Protein AF-A0A0C9RQT3-F1 (afdb_monomer_lite)

Secondary structure (DSSP, 8-state):
-EEEE-B-TTT--B---SEEEEEEEES--SSS-----EEEEEEEEPTTSEEEE---HHHHTTTTTT--EEEEEEEEEE-TT-SS-EEEEEEEEEE-PPP--HHHHHHHHHHGGGS-------PPPP----PPPPPPPPPHHHHHHHHHHHHHHHHHHHHHHHHHT---TT----HHHHHHHHHHHHHHHHHHHHHHHHHHH-TT-HHHHHHHHHHHHHHHHHHHHTT-

Radius of gyration: 47.46 Å; chains: 1; bounding box: 85×48×123 Å

Foldseek 3Di:
DDKDFDADPVPRHTDAAPWKKKKKWFDDDPDPPPPGDIDIDTFDADPVRMTDDDDDLAVCCVVVVQDWGKIFIWIWGDHPPDPDTDIGGDDIDTRHYDDDDPVNVVVVVVVVPDDDPPPPVDDDPDDDDDDDDDDDDDDPVVVVVVVVVVCVVVVVVVVVCVVVVVDPVPQPPDPLSVCLVCLVVVLVVCLVVVQVVCVVPPVDDRPPPSVVSCVVSVVVNVVSVVVD

Organism: NCBI:txid64838

Structure (mmCIF, N/CA/C/O backbone):
data_AF-A0A0C9RQT3-F1
#
_entry.id   AF-A0A0C9RQT3-F1
#
loop_
_atom_site.group_PDB
_atom_site.id
_atom_site.type_symbol
_atom_site.label_atom_id
_atom_site.label_alt_id
_atom_site.label_comp_id
_atom_site.label_asym_id
_atom_site.label_entity_id
_atom_site.label_seq_id
_atom_site.pdbx_PDB_ins_code
_atom_site.Cartn_x
_atom_site.Cartn_y
_atom_site.Cartn_z
_atom_site.occupancy
_atom_site.B_iso_or_equiv
_atom_site.auth_seq_id
_atom_site.auth_comp_id
_atom_site.auth_asym_id
_atom_site.auth_atom_id
_atom_site.pdbx_PDB_model_num
ATOM 1 N N . VAL A 1 1 ? -34.695 -5.750 28.179 1.00 80.38 1 VAL A N 1
ATOM 2 C CA . VAL A 1 1 ? -35.087 -5.050 29.425 1.00 80.38 1 VAL A CA 1
ATOM 3 C C . VAL A 1 1 ? -34.818 -5.970 30.601 1.00 80.38 1 VAL A C 1
ATOM 5 O O . VAL A 1 1 ? -35.332 -7.080 30.595 1.00 80.38 1 VAL A O 1
ATOM 8 N N . MET A 1 2 ? -34.017 -5.534 31.569 1.00 87.88 2 MET A N 1
ATOM 9 C CA . MET A 1 2 ? -33.757 -6.249 32.822 1.00 87.88 2 MET A CA 1
ATOM 10 C C . MET A 1 2 ? -34.494 -5.536 33.959 1.00 87.88 2 MET A C 1
ATOM 12 O O . MET A 1 2 ? -34.548 -4.306 33.992 1.00 87.88 2 MET A O 1
ATOM 16 N N . ARG A 1 3 ? -35.091 -6.303 34.872 1.00 90.50 3 ARG A N 1
ATOM 17 C CA . ARG A 1 3 ? -35.775 -5.783 36.060 1.00 90.50 3 ARG A CA 1
ATOM 18 C C . ARG A 1 3 ? -35.357 -6.601 37.268 1.00 90.50 3 ARG A C 1
ATOM 20 O O . ARG A 1 3 ? -35.304 -7.824 37.169 1.00 90.50 3 ARG A O 1
ATOM 27 N N . PHE A 1 4 ? -35.080 -5.940 38.381 1.00 91.12 4 PHE A N 1
ATOM 28 C CA . PHE A 1 4 ? -34.703 -6.615 39.618 1.00 91.12 4 PHE A CA 1
ATOM 29 C C . PHE A 1 4 ? -35.198 -5.844 40.844 1.00 91.12 4 PHE A C 1
ATOM 31 O O . PHE A 1 4 ? -35.447 -4.641 40.789 1.00 91.12 4 PHE A O 1
ATOM 38 N N . LEU A 1 5 ? -35.370 -6.566 41.949 1.00 91.31 5 LEU A N 1
ATOM 39 C CA . LEU A 1 5 ? -35.791 -6.035 43.241 1.00 91.31 5 LEU A CA 1
ATOM 40 C C . LEU A 1 5 ? -34.746 -6.439 44.276 1.00 91.31 5 LEU A C 1
ATOM 42 O O . LEU A 1 5 ? -34.364 -7.606 44.337 1.00 91.31 5 LEU A O 1
ATOM 46 N N . LEU A 1 6 ? -34.309 -5.484 45.089 1.00 88.75 6 LEU A N 1
ATOM 47 C CA . LEU A 1 6 ? -33.386 -5.737 46.189 1.00 88.75 6 LEU A CA 1
ATOM 48 C C . LEU A 1 6 ? -34.180 -5.869 47.484 1.00 88.75 6 LEU A C 1
ATOM 50 O O . LEU A 1 6 ? -35.052 -5.045 47.769 1.00 88.75 6 LEU A O 1
ATOM 54 N N . ARG A 1 7 ? -33.888 -6.914 48.257 1.00 88.62 7 ARG A N 1
ATOM 55 C CA . ARG A 1 7 ? -34.552 -7.197 49.531 1.00 88.62 7 ARG A CA 1
ATOM 56 C C . ARG A 1 7 ? -33.534 -7.389 50.639 1.00 88.62 7 ARG A C 1
ATOM 58 O O . ARG A 1 7 ? -32.458 -7.934 50.406 1.00 88.62 7 ARG A O 1
ATOM 65 N N . ASP A 1 8 ? -33.906 -6.945 51.831 1.00 86.62 8 ASP A N 1
ATOM 66 C CA . ASP A 1 8 ? -33.171 -7.232 53.056 1.00 86.62 8 ASP A CA 1
ATOM 67 C C . ASP A 1 8 ? -33.226 -8.729 53.373 1.00 86.62 8 ASP A C 1
ATOM 69 O O . ASP A 1 8 ? -34.312 -9.308 53.424 1.00 86.62 8 ASP A O 1
ATOM 73 N N . ALA A 1 9 ? -32.080 -9.339 53.662 1.00 85.12 9 ALA A N 1
ATOM 74 C CA . ALA A 1 9 ? -32.025 -10.725 54.109 1.00 85.12 9 ALA A CA 1
ATOM 75 C C . ALA A 1 9 ? -32.662 -10.923 55.498 1.00 85.12 9 ALA A C 1
ATOM 77 O O . ALA A 1 9 ? -33.166 -12.006 55.781 1.00 85.12 9 ALA A O 1
ATOM 78 N N . ALA A 1 10 ? -32.657 -9.900 56.363 1.00 85.12 10 ALA A N 1
ATOM 79 C CA . ALA A 1 10 ? -33.186 -10.008 57.724 1.00 85.12 10 ALA A CA 1
ATOM 80 C C . ALA A 1 10 ? -34.712 -9.837 57.798 1.00 85.12 10 ALA A C 1
ATOM 82 O O . ALA A 1 10 ? -35.372 -10.496 58.598 1.00 85.12 10 ALA A O 1
ATOM 83 N N . ASN A 1 11 ? -35.272 -8.940 56.980 1.00 86.31 11 ASN A N 1
ATOM 84 C CA . ASN A 1 11 ? -36.665 -8.499 57.102 1.00 86.31 11 ASN A CA 1
ATOM 85 C C . ASN A 1 11 ? -37.527 -8.760 55.853 1.00 86.31 11 ASN A C 1
ATOM 87 O O . ASN A 1 11 ? -38.711 -8.428 55.876 1.00 86.31 11 ASN A O 1
ATOM 91 N N . ASP A 1 12 ? -36.945 -9.261 54.755 1.00 85.88 12 ASP A N 1
ATOM 92 C CA . ASP A 1 12 ? -37.572 -9.423 53.424 1.00 85.88 12 ASP A CA 1
ATOM 93 C C . ASP A 1 12 ? -38.214 -8.133 52.863 1.00 85.88 12 ASP A C 1
ATOM 95 O O . ASP A 1 12 ? -39.002 -8.138 51.915 1.00 85.88 12 ASP A O 1
ATOM 99 N N . LYS A 1 13 ? -37.863 -6.978 53.442 1.00 87.12 13 LYS A N 1
ATOM 100 C CA . LYS A 1 13 ? -38.361 -5.670 53.015 1.00 87.12 13 LYS A CA 1
ATOM 101 C C . LYS A 1 13 ? -37.565 -5.174 51.808 1.00 87.12 13 LYS A C 1
ATOM 103 O O . LYS A 1 13 ? -36.350 -5.381 51.763 1.00 87.12 13 LYS A O 1
ATOM 108 N N . PRO A 1 14 ? -38.212 -4.494 50.845 1.00 86.12 14 PRO A N 1
ATOM 109 C CA . PRO A 1 14 ? -37.507 -3.895 49.724 1.00 86.12 14 PRO A CA 1
ATOM 110 C C . PRO A 1 14 ? -36.568 -2.794 50.225 1.00 86.12 14 PRO A C 1
ATOM 112 O O . PRO A 1 14 ? -36.990 -1.902 50.963 1.00 86.12 14 PRO A O 1
ATOM 115 N N . ILE A 1 15 ? -35.306 -2.859 49.810 1.00 86.50 15 ILE A N 1
ATOM 116 C CA . ILE A 1 15 ? -34.288 -1.858 50.135 1.00 86.50 15 ILE A CA 1
ATOM 117 C C . ILE A 1 15 ? -33.988 -1.043 48.883 1.00 86.50 15 ILE A C 1
ATOM 119 O O . ILE A 1 15 ? -33.793 -1.587 47.795 1.00 86.50 15 ILE A O 1
ATOM 123 N N . ARG A 1 16 ? -33.914 0.277 49.057 1.00 87.38 16 ARG A N 1
ATOM 124 C CA . ARG A 1 16 ? -33.409 1.193 48.041 1.00 87.38 16 ARG A CA 1
ATOM 125 C C . ARG A 1 16 ? -31.938 1.463 48.308 1.00 87.38 16 ARG A C 1
ATOM 127 O O . ARG A 1 16 ? -31.586 1.922 49.388 1.00 87.38 16 ARG A O 1
ATOM 134 N N . VAL A 1 17 ? -31.119 1.203 47.301 1.00 88.19 17 VAL A N 1
ATOM 135 C CA . VAL A 1 17 ? -29.690 1.513 47.305 1.00 88.19 17 VAL A CA 1
ATOM 136 C C . VAL A 1 17 ? -29.439 2.857 46.632 1.00 88.19 17 VAL A C 1
ATOM 138 O O . VAL A 1 17 ? -30.189 3.249 45.729 1.00 88.19 17 VAL A O 1
ATOM 141 N N . HIS A 1 18 ? -28.382 3.549 47.053 1.00 85.50 18 HIS A N 1
ATOM 142 C CA . HIS A 1 18 ? -27.949 4.824 46.491 1.00 85.50 18 HIS A CA 1
ATOM 143 C C . HIS A 1 18 ? -27.690 4.703 44.987 1.00 85.50 18 HIS A C 1
ATOM 145 O O . HIS A 1 18 ? -28.216 5.499 44.211 1.00 85.50 18 HIS A O 1
ATOM 151 N N . GLN A 1 19 ? -26.931 3.682 44.573 1.00 85.44 19 GLN A N 1
ATOM 152 C CA . GLN A 1 19 ? -26.610 3.399 43.175 1.00 85.44 19 GLN A CA 1
ATOM 153 C C . GLN A 1 19 ? -26.534 1.888 42.921 1.00 85.44 19 GLN A C 1
ATOM 155 O O . GLN A 1 19 ? -25.954 1.133 43.699 1.00 85.44 19 GLN A O 1
ATOM 160 N N . ALA A 1 20 ? -27.117 1.454 41.805 1.00 91.00 20 ALA A N 1
ATOM 161 C CA . ALA A 1 20 ? -26.956 0.115 41.256 1.00 91.00 20 ALA A CA 1
ATOM 162 C C . ALA A 1 20 ? -26.453 0.250 39.820 1.00 91.00 20 ALA A C 1
ATOM 164 O O . ALA A 1 20 ? -26.995 1.038 39.040 1.00 91.00 20 ALA A O 1
ATOM 165 N N . PHE A 1 21 ? -25.425 -0.513 39.472 1.00 92.62 21 PHE A N 1
ATOM 166 C CA . PHE A 1 21 ? -24.787 -0.440 38.167 1.00 92.62 21 PHE A CA 1
ATOM 167 C C . PHE A 1 21 ? -24.950 -1.751 37.411 1.00 92.62 21 PHE A C 1
ATOM 169 O O . PHE A 1 21 ? -24.801 -2.837 37.968 1.00 92.62 21 PHE A O 1
ATOM 176 N N . VAL A 1 22 ? -25.221 -1.639 36.116 1.00 93.12 22 VAL A N 1
ATOM 177 C CA . VAL A 1 22 ? -25.171 -2.752 35.173 1.00 93.12 22 VAL A CA 1
ATOM 178 C C . VAL A 1 22 ? -23.946 -2.546 34.300 1.00 93.12 22 VAL A C 1
ATOM 180 O O . VAL A 1 22 ? -23.878 -1.600 33.514 1.00 93.12 22 VAL A O 1
ATOM 183 N N . ARG A 1 23 ? -22.963 -3.424 34.461 1.00 91.38 23 ARG A N 1
ATOM 184 C CA . ARG A 1 23 ? -21.731 -3.422 33.685 1.00 91.38 23 ARG A CA 1
ATOM 185 C C . ARG A 1 23 ? -21.854 -4.399 32.526 1.00 91.38 23 ARG A C 1
ATOM 187 O O . ARG A 1 23 ? -22.184 -5.560 32.731 1.00 91.38 23 ARG A O 1
ATOM 194 N N . LEU A 1 24 ? -21.563 -3.925 31.319 1.00 90.06 24 LEU A N 1
ATOM 195 C CA . LEU A 1 24 ? -21.411 -4.750 30.128 1.00 90.06 24 LEU A CA 1
ATOM 196 C C . LEU A 1 24 ? -19.939 -4.759 29.729 1.00 90.06 24 LEU A C 1
ATOM 198 O O . LEU A 1 24 ? -19.408 -3.723 29.331 1.00 90.06 24 LEU A O 1
ATOM 202 N N . SER A 1 25 ? -19.282 -5.910 29.831 1.00 88.75 25 SER A N 1
ATOM 203 C CA . SER A 1 25 ? -17.873 -6.089 29.465 1.00 88.75 25 SER A CA 1
ATOM 204 C C . SER A 1 25 ? -17.739 -7.085 28.319 1.00 88.75 25 SER A C 1
ATOM 206 O O . SER A 1 25 ? -18.401 -8.119 28.307 1.00 88.75 25 SER A O 1
ATOM 208 N N . ALA A 1 26 ? -16.920 -6.769 27.315 1.00 85.31 26 ALA A N 1
ATOM 209 C CA . ALA A 1 26 ? -16.692 -7.687 26.199 1.00 85.31 26 ALA A CA 1
ATOM 210 C C . ALA A 1 26 ? -16.044 -8.994 26.695 1.00 85.31 26 ALA A C 1
ATOM 212 O O . ALA A 1 26 ? -15.054 -8.959 27.432 1.00 85.31 26 ALA A O 1
ATOM 213 N N . VAL A 1 27 ? -16.596 -10.137 26.284 1.00 78.38 27 VAL A N 1
ATOM 214 C CA . VAL A 1 27 ? -16.017 -11.464 26.527 1.00 78.38 27 VAL A CA 1
ATOM 215 C C . VAL A 1 27 ? -14.818 -11.605 25.594 1.00 78.38 27 VAL A C 1
ATOM 217 O O . VAL A 1 27 ? -15.004 -11.718 24.391 1.00 78.38 27 VAL A O 1
ATOM 220 N N . GLU A 1 28 ? -13.610 -11.492 26.152 1.00 63.53 28 GLU A N 1
ATOM 221 C CA . GLU A 1 28 ? -12.296 -11.662 25.505 1.00 63.53 28 GLU A CA 1
ATOM 222 C C . GLU A 1 28 ? -12.245 -11.448 23.976 1.00 63.53 28 GLU A C 1
ATOM 224 O O . GLU A 1 28 ? -12.484 -12.358 23.181 1.00 63.53 28 GLU A O 1
ATOM 229 N N . SER A 1 29 ? -11.798 -10.263 23.540 1.00 53.16 29 SER A N 1
ATOM 230 C CA . SER A 1 29 ? -11.289 -10.108 22.172 1.00 53.16 29 SER A CA 1
ATOM 231 C C . SER A 1 29 ? -10.049 -10.986 22.007 1.00 53.16 29 SER A C 1
ATOM 233 O O . SER A 1 29 ? -9.001 -10.702 22.582 1.00 53.16 29 SER A O 1
ATOM 235 N N . SER A 1 30 ? -10.163 -12.055 21.222 1.00 42.16 30 SER A N 1
ATOM 236 C CA . SER A 1 30 ? -9.029 -12.875 20.796 1.00 42.16 30 SER A CA 1
ATOM 237 C C . SER A 1 30 ? -8.011 -12.004 20.038 1.00 42.16 30 SER A C 1
ATOM 239 O O . SER A 1 30 ? -8.233 -11.636 18.886 1.00 42.16 30 SER A O 1
ATOM 241 N N . GLY A 1 31 ? -6.924 -11.611 20.711 1.00 42.25 31 GLY A N 1
ATOM 242 C CA . GLY A 1 31 ? -5.835 -10.802 20.153 1.00 42.25 31 GLY A CA 1
ATOM 243 C C . GLY A 1 31 ? -5.050 -10.032 21.224 1.00 42.25 31 GLY A C 1
ATOM 244 O O . GLY A 1 31 ? -5.567 -9.754 22.301 1.00 42.2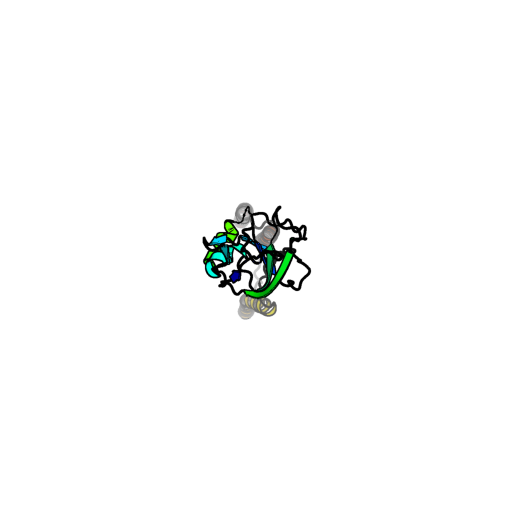5 31 GLY A O 1
ATOM 245 N N . ASN A 1 32 ? -3.792 -9.676 20.933 1.00 44.22 32 ASN A N 1
ATOM 246 C CA . ASN A 1 32 ? -2.874 -8.962 21.845 1.00 44.22 32 ASN A CA 1
ATOM 247 C C . ASN A 1 32 ? -3.363 -7.572 22.317 1.00 44.22 32 ASN A C 1
ATOM 249 O O . ASN A 1 32 ? -2.756 -6.993 23.216 1.00 44.22 32 ASN A O 1
ATOM 253 N N . ASP A 1 33 ? -4.472 -7.063 21.780 1.00 46.81 33 ASP A N 1
ATOM 254 C CA . ASP A 1 33 ? -5.085 -5.796 22.174 1.00 46.81 33 ASP A CA 1
ATOM 255 C C . ASP A 1 33 ? -6.204 -6.035 23.198 1.00 46.81 33 ASP A C 1
ATOM 257 O O . ASP A 1 33 ? -7.398 -5.979 22.892 1.00 46.81 33 ASP A O 1
ATOM 261 N N . LYS A 1 34 ? -5.816 -6.283 24.456 1.00 48.56 34 LYS A N 1
ATOM 262 C CA . LYS A 1 34 ? -6.729 -6.363 25.612 1.00 48.56 34 LYS A CA 1
ATOM 263 C C . LYS A 1 34 ? -7.296 -4.989 26.003 1.00 48.56 34 LYS A C 1
ATOM 265 O O . LYS A 1 34 ? -7.226 -4.586 27.162 1.00 48.56 34 LYS A O 1
ATOM 270 N N . HIS A 1 35 ? -7.898 -4.260 25.069 1.00 54.19 35 HIS A N 1
ATOM 271 C CA . HIS A 1 35 ? -8.824 -3.195 25.441 1.00 54.19 35 HIS A CA 1
ATOM 272 C C . HIS A 1 35 ? -10.154 -3.844 25.827 1.00 54.19 35 HIS A C 1
ATOM 274 O O . HIS A 1 35 ? -11.071 -3.950 25.015 1.00 54.19 35 HIS A O 1
ATOM 280 N N . LEU A 1 36 ? -10.244 -4.303 27.080 1.00 58.25 36 LEU A N 1
ATOM 281 C CA . LEU A 1 36 ? -11.511 -4.658 27.717 1.00 58.25 36 LEU A CA 1
ATOM 282 C C . LEU A 1 36 ? -12.386 -3.402 27.730 1.00 58.25 36 LEU A C 1
ATOM 284 O O . LEU A 1 36 ? -12.278 -2.549 28.607 1.00 58.25 36 LEU A O 1
ATOM 288 N N . ARG A 1 37 ? -13.208 -3.246 26.691 1.00 70.94 37 ARG A N 1
ATOM 289 C CA . ARG A 1 37 ? -14.222 -2.200 26.636 1.00 70.94 37 ARG A CA 1
ATOM 290 C C . ARG A 1 37 ? -15.355 -2.621 27.552 1.00 70.94 37 ARG A C 1
ATOM 292 O O . ARG A 1 37 ? -16.118 -3.533 27.234 1.00 70.94 37 ARG A O 1
ATOM 299 N N . GLU A 1 38 ? -15.423 -1.957 28.695 1.00 82.31 38 GLU A N 1
ATOM 300 C CA . GLU A 1 38 ? -16.561 -2.012 29.596 1.00 82.31 38 GLU A CA 1
ATOM 301 C C . GLU A 1 38 ? -17.412 -0.752 29.438 1.00 82.31 38 GLU A C 1
ATOM 303 O O . GLU A 1 38 ? -16.904 0.354 29.242 1.00 82.31 38 GLU A O 1
ATOM 308 N N . VAL A 1 39 ? -18.725 -0.933 29.494 1.00 87.44 39 VAL A N 1
ATOM 309 C CA . VAL A 1 39 ? -19.696 0.154 29.544 1.00 87.44 39 VAL A CA 1
ATOM 310 C C . VAL A 1 39 ? -20.547 -0.063 30.781 1.00 87.44 39 VAL A C 1
ATOM 312 O O . VAL A 1 39 ? -21.089 -1.148 30.988 1.00 87.44 39 VAL A O 1
ATOM 315 N N . ILE A 1 40 ? -20.654 0.969 31.610 1.00 90.00 40 ILE A N 1
ATOM 316 C CA . ILE A 1 40 ? -21.404 0.923 32.860 1.00 90.00 40 ILE A CA 1
ATOM 317 C C . ILE A 1 40 ? -22.649 1.788 32.701 1.00 90.00 40 ILE A C 1
ATOM 319 O O . ILE A 1 40 ? -22.560 2.962 32.345 1.00 90.00 40 ILE A O 1
ATOM 323 N N . PHE A 1 41 ? -23.807 1.201 32.979 1.00 90.25 41 PHE A N 1
ATOM 324 C CA . PHE A 1 41 ? -25.087 1.891 33.021 1.00 90.25 41 PHE A CA 1
ATOM 325 C C . PHE A 1 41 ? -25.608 1.951 34.449 1.00 90.25 41 PHE A C 1
ATOM 327 O O . PHE A 1 41 ? -25.411 1.027 35.236 1.00 90.25 41 PHE A O 1
ATOM 334 N N . VAL A 1 42 ? -26.310 3.030 34.771 1.00 90.88 42 VAL A N 1
ATOM 335 C CA . VAL A 1 42 ? -27.011 3.171 36.048 1.00 90.88 42 VAL A CA 1
ATOM 336 C C . VAL A 1 42 ? -28.391 2.530 35.916 1.00 90.88 42 VAL A C 1
ATOM 338 O O . VAL A 1 42 ? -29.100 2.781 34.942 1.00 90.88 42 VAL A O 1
ATOM 341 N N . ALA A 1 43 ? -28.772 1.694 36.880 1.00 91.00 43 ALA A N 1
ATOM 342 C CA . ALA A 1 43 ? -30.130 1.183 37.001 1.00 91.00 43 ALA A CA 1
ATOM 343 C C . ALA A 1 43 ? -30.943 2.111 37.910 1.00 91.00 43 ALA A C 1
ATOM 345 O O . ALA A 1 43 ? -30.582 2.333 39.068 1.00 91.00 43 ALA A O 1
ATOM 346 N N . GLU A 1 44 ? -32.051 2.636 37.396 1.00 87.31 44 GLU A N 1
ATOM 347 C CA . GLU A 1 44 ? -32.906 3.569 38.132 1.00 87.31 44 GLU A CA 1
ATOM 348 C C . GLU A 1 44 ? -34.060 2.825 38.831 1.00 87.31 44 GLU A C 1
ATOM 350 O O . GLU A 1 44 ? -34.648 1.910 38.236 1.00 87.31 44 GLU A O 1
ATOM 355 N N . PRO A 1 45 ? -34.390 3.179 40.090 1.00 88.94 45 PRO A N 1
ATOM 356 C CA . PRO A 1 45 ? -35.529 2.614 40.802 1.00 88.94 45 PRO A CA 1
ATOM 357 C C . PRO A 1 45 ? -36.842 3.313 40.424 1.00 88.94 45 PRO A C 1
ATOM 359 O O . PRO A 1 45 ? -36.934 4.539 40.415 1.00 88.94 45 PRO A O 1
ATOM 362 N N . ASP A 1 46 ? -37.882 2.518 40.196 1.00 85.88 46 ASP A N 1
ATOM 363 C CA . ASP A 1 46 ? -39.275 2.962 40.065 1.00 85.88 46 ASP A CA 1
ATOM 364 C C . ASP A 1 46 ? -39.874 3.312 41.454 1.00 85.88 46 ASP A C 1
ATOM 366 O O . ASP A 1 46 ? -39.316 2.891 42.477 1.00 85.88 46 ASP A O 1
ATOM 370 N N . PRO A 1 47 ? -41.033 4.003 41.564 1.00 83.94 47 PRO A N 1
ATOM 371 C CA . PRO A 1 47 ? -41.686 4.294 42.847 1.00 83.94 47 PRO A CA 1
ATOM 372 C C . PRO A 1 47 ? -42.016 3.053 43.688 1.00 83.94 47 PRO A C 1
ATOM 374 O O . PRO A 1 47 ? -42.200 3.157 44.897 1.00 83.94 47 PRO A O 1
ATOM 377 N N . THR A 1 48 ? -42.065 1.869 43.073 1.00 84.38 48 THR A N 1
ATOM 378 C CA . THR A 1 48 ? -42.261 0.578 43.749 1.00 84.38 48 THR A CA 1
ATOM 379 C C . THR A 1 48 ? -40.949 -0.092 44.189 1.00 84.38 48 THR A C 1
ATOM 381 O O . THR A 1 48 ? -40.956 -1.279 44.509 1.00 84.38 48 THR A O 1
ATOM 384 N N . ASN A 1 49 ? -39.816 0.627 44.183 1.00 85.19 49 ASN A N 1
ATOM 385 C CA . ASN A 1 49 ? -38.456 0.129 44.460 1.00 85.19 49 ASN A CA 1
ATOM 386 C C . ASN A 1 49 ? -37.966 -0.978 43.507 1.00 85.19 49 ASN A C 1
ATOM 388 O O . ASN A 1 49 ? -37.036 -1.719 43.825 1.00 85.19 49 ASN A O 1
ATOM 392 N N . VAL A 1 50 ? -38.574 -1.097 42.326 1.00 89.06 50 VAL A N 1
ATOM 393 C CA . VAL A 1 50 ? -38.123 -2.030 41.288 1.00 89.06 50 VAL A CA 1
ATOM 394 C C . VAL A 1 50 ? -37.119 -1.311 40.402 1.00 89.06 50 VAL A C 1
ATOM 396 O O . VAL A 1 50 ? -37.442 -0.288 39.805 1.00 89.06 50 VAL A O 1
ATOM 399 N N . TYR A 1 51 ? -35.914 -1.854 40.288 1.00 91.12 51 TYR A N 1
ATOM 400 C CA . TYR A 1 51 ? -34.887 -1.308 39.413 1.00 91.12 51 TYR A CA 1
ATOM 401 C C . TYR A 1 51 ? -35.133 -1.766 37.980 1.00 91.12 51 TYR A C 1
ATOM 403 O O . TYR A 1 51 ? -35.340 -2.959 37.724 1.00 91.12 51 TYR A O 1
ATOM 411 N N . LYS A 1 52 ? -35.105 -0.821 37.038 1.00 89.94 52 LYS A N 1
ATOM 412 C CA . LYS A 1 52 ? -35.258 -1.096 35.608 1.00 89.94 52 LYS A CA 1
ATOM 413 C C . LYS A 1 52 ? -33.985 -0.708 34.865 1.00 89.94 52 LYS A C 1
ATOM 415 O O . LYS A 1 52 ? -33.515 0.419 34.954 1.00 89.94 52 LYS A O 1
ATOM 420 N N . PHE A 1 53 ? -33.483 -1.642 34.067 1.00 89.56 53 PHE A N 1
ATOM 421 C CA . PHE A 1 53 ? -32.444 -1.393 33.079 1.00 89.56 53 PHE A CA 1
ATOM 422 C C . PHE A 1 53 ? -33.005 -1.633 31.673 1.00 89.56 53 PHE A C 1
ATOM 424 O O . PHE A 1 53 ? -33.434 -2.740 31.318 1.00 89.56 53 PHE A O 1
ATOM 431 N N . ASP A 1 54 ? -33.030 -0.567 30.878 1.00 87.50 54 ASP A N 1
ATOM 432 C CA . ASP A 1 54 ? -33.514 -0.571 29.503 1.00 87.50 54 ASP A CA 1
ATOM 433 C C . ASP A 1 54 ? -32.459 0.058 28.594 1.00 87.50 54 ASP A C 1
ATOM 435 O O . ASP A 1 54 ? -32.143 1.238 28.719 1.00 87.50 54 ASP A O 1
ATOM 439 N N . MET A 1 55 ? -31.885 -0.750 27.706 1.00 86.00 55 MET A N 1
ATOM 440 C CA . MET A 1 55 ? -30.844 -0.316 26.783 1.00 86.00 55 MET A CA 1
ATOM 441 C C . MET A 1 55 ? -31.362 -0.451 25.351 1.00 86.00 55 MET A C 1
ATOM 443 O O . MET A 1 55 ? -31.481 -1.576 24.853 1.00 86.00 55 MET A O 1
ATOM 447 N N . PRO A 1 56 ? -31.637 0.666 24.653 1.00 84.31 56 PRO A N 1
ATOM 448 C CA . PRO A 1 56 ? -31.982 0.622 23.244 1.00 84.31 56 PRO A CA 1
ATOM 449 C C . PRO A 1 56 ? -30.711 0.349 22.435 1.00 84.31 56 PRO A C 1
ATOM 451 O O . PRO A 1 56 ? -29.808 1.180 22.382 1.00 84.31 56 PRO A O 1
ATOM 454 N N . VAL A 1 57 ? -30.639 -0.812 21.781 1.00 81.06 57 VAL A N 1
ATOM 455 C CA . VAL A 1 57 ? -29.442 -1.258 21.037 1.00 81.06 57 VAL A CA 1
ATOM 456 C C . VAL A 1 57 ? -29.032 -0.256 19.948 1.00 81.06 57 VAL A C 1
ATOM 458 O O . VAL A 1 57 ? -27.845 -0.017 19.750 1.00 81.06 57 VAL A O 1
ATOM 461 N N . GLY A 1 58 ? -30.001 0.379 19.278 1.00 79.31 58 GLY A N 1
ATOM 462 C CA . GLY A 1 58 ? -29.735 1.356 18.218 1.00 79.31 58 GLY A CA 1
ATOM 463 C C . GLY A 1 58 ? -29.051 2.632 18.717 1.00 79.31 58 GLY A C 1
ATOM 464 O O . GLY A 1 58 ? -28.007 3.012 18.195 1.00 79.31 58 GLY A O 1
ATOM 465 N N . SER A 1 59 ? -29.597 3.281 19.751 1.00 80.56 59 SER A N 1
ATOM 466 C CA . SER A 1 59 ? -29.020 4.520 20.295 1.00 80.56 59 SER A CA 1
ATOM 467 C C . SER A 1 59 ? -27.758 4.265 21.120 1.00 80.56 59 SER A C 1
ATOM 469 O O . SER A 1 59 ? -26.834 5.074 21.096 1.00 80.56 59 SER A O 1
ATOM 471 N N . ALA A 1 60 ? -27.679 3.121 21.809 1.00 80.88 60 ALA A N 1
ATOM 472 C CA . ALA A 1 60 ? -26.511 2.738 22.596 1.00 80.88 60 ALA A CA 1
ATOM 473 C C . ALA A 1 60 ? -25.307 2.328 21.729 1.00 80.88 60 ALA A C 1
ATOM 475 O O . ALA A 1 60 ? -24.185 2.304 22.232 1.00 80.88 60 ALA A O 1
ATOM 476 N N . ALA A 1 61 ? -25.495 2.064 20.427 1.00 80.56 61 ALA A N 1
ATOM 477 C CA . ALA A 1 61 ? -24.429 1.660 19.504 1.00 80.56 61 ALA A CA 1
ATOM 478 C C . ALA A 1 61 ? -23.217 2.609 19.517 1.00 80.56 61 ALA A C 1
ATOM 480 O O . ALA A 1 61 ? -22.071 2.170 19.379 1.00 80.56 61 ALA A O 1
ATOM 481 N N . GLN A 1 62 ? -23.446 3.912 19.712 1.00 79.50 62 GLN A N 1
ATOM 482 C CA . GLN A 1 62 ? -22.376 4.909 19.815 1.00 79.50 62 GLN A CA 1
ATOM 483 C C . GLN A 1 62 ? -21.476 4.674 21.034 1.00 79.50 62 GLN A C 1
ATOM 485 O O . GLN A 1 62 ? -20.255 4.752 20.905 1.00 79.50 62 GLN A O 1
ATOM 490 N N . THR A 1 63 ? -22.055 4.313 22.181 1.00 80.38 63 THR A N 1
ATOM 491 C CA . THR A 1 63 ? -21.333 4.046 23.435 1.00 80.38 63 THR A CA 1
ATOM 492 C C . THR A 1 63 ? -20.444 2.805 23.329 1.00 80.38 63 THR A C 1
ATOM 494 O O . THR A 1 63 ? -19.339 2.789 23.863 1.00 80.38 63 THR A O 1
ATOM 497 N N . PHE A 1 64 ? -20.874 1.802 22.558 1.00 78.69 64 PHE A N 1
ATOM 498 C CA . PHE A 1 64 ? -20.092 0.592 22.265 1.00 78.69 64 PHE A CA 1
ATOM 499 C C . PHE A 1 64 ? -19.146 0.744 21.060 1.00 78.69 64 PHE A C 1
ATOM 501 O O . PHE A 1 64 ? -18.485 -0.212 20.660 1.00 78.69 64 PHE A O 1
ATOM 508 N N . GLY A 1 65 ? -19.081 1.924 20.430 1.00 75.38 65 GLY A N 1
ATOM 509 C CA . GLY A 1 65 ? -18.270 2.136 19.227 1.00 75.38 65 GLY A CA 1
ATOM 510 C C . GLY A 1 65 ? -18.679 1.255 18.039 1.00 75.38 65 GLY A C 1
ATOM 511 O O . GLY A 1 65 ? -17.846 0.985 17.181 1.00 75.38 65 GLY A O 1
ATOM 512 N N . HIS A 1 66 ? -19.940 0.803 18.006 1.00 77.94 66 HIS A N 1
ATOM 513 C CA . HIS A 1 66 ? -20.520 -0.095 16.995 1.00 77.94 66 HIS A CA 1
ATOM 514 C C . HIS A 1 66 ? -19.802 -1.453 16.899 1.00 77.94 66 HIS A C 1
ATOM 516 O O . HIS A 1 66 ? -19.832 -2.112 15.862 1.00 77.94 66 HIS A O 1
ATOM 522 N N . GLN A 1 67 ? -19.148 -1.886 17.980 1.00 74.62 67 GLN A N 1
ATOM 523 C CA . GLN A 1 67 ? -18.468 -3.175 18.027 1.00 74.62 67 GLN A CA 1
ATOM 524 C C . GLN A 1 67 ? -19.465 -4.298 18.302 1.00 74.62 67 GLN A C 1
ATOM 526 O O . GLN A 1 67 ? -20.163 -4.292 19.310 1.00 74.62 67 GLN A O 1
ATOM 531 N N . ARG A 1 68 ? -19.529 -5.269 17.390 1.00 83.25 68 ARG A N 1
ATOM 532 C CA . ARG A 1 68 ? -20.289 -6.509 17.582 1.00 83.25 68 ARG A CA 1
ATOM 533 C C . ARG A 1 68 ? -19.492 -7.486 18.444 1.00 83.25 68 ARG A C 1
ATOM 535 O O . ARG A 1 68 ? -18.280 -7.594 18.264 1.00 83.25 68 ARG A O 1
ATOM 542 N N . GLY A 1 69 ? -20.166 -8.229 19.313 1.00 83.00 69 GLY A N 1
ATOM 543 C CA . GLY A 1 69 ? -19.516 -9.246 20.137 1.00 83.00 69 GLY A CA 1
ATOM 544 C C . GLY A 1 69 ? -20.402 -9.765 21.258 1.00 83.00 69 GLY A C 1
ATOM 545 O O . GLY A 1 69 ? -21.518 -9.279 21.459 1.00 83.00 69 GLY A O 1
ATOM 546 N N . ASP A 1 70 ? -19.879 -10.747 21.981 1.00 87.69 70 ASP A N 1
ATOM 547 C CA . ASP A 1 70 ? -20.499 -11.267 23.193 1.00 87.69 70 ASP A CA 1
ATOM 548 C C . ASP A 1 70 ? -20.064 -10.416 24.387 1.00 87.69 70 ASP A C 1
ATOM 550 O O . ASP A 1 70 ? -18.880 -10.125 24.567 1.00 87.69 70 ASP A O 1
ATOM 554 N N . TYR A 1 71 ? -21.033 -9.989 25.193 1.00 88.56 71 TYR A N 1
ATOM 555 C CA . TYR A 1 71 ? -20.807 -9.156 26.368 1.00 88.56 71 TYR A CA 1
ATOM 556 C C . TYR A 1 71 ? -21.313 -9.861 27.625 1.00 88.56 71 TYR A C 1
ATOM 558 O O . TYR A 1 71 ? -22.458 -10.310 27.681 1.00 88.56 71 TYR A O 1
ATOM 566 N N . ASN A 1 72 ? -20.467 -9.917 28.650 1.00 90.81 72 ASN A N 1
ATOM 567 C CA . ASN A 1 72 ? -20.846 -10.278 30.008 1.00 90.81 72 ASN A CA 1
ATOM 568 C C . ASN A 1 72 ? -21.660 -9.139 30.617 1.00 90.81 72 ASN A C 1
ATOM 570 O O . ASN A 1 72 ? -21.198 -7.999 30.653 1.00 90.81 72 ASN A O 1
ATOM 574 N N . ILE A 1 73 ? -22.850 -9.457 31.118 1.00 91.88 73 ILE A N 1
ATOM 575 C CA . ILE A 1 73 ? -23.677 -8.545 31.901 1.00 91.88 73 ILE A CA 1
ATOM 576 C C . ILE A 1 73 ? -23.485 -8.866 33.375 1.00 91.88 73 ILE A C 1
ATOM 578 O O . ILE A 1 73 ? -23.821 -9.956 33.840 1.00 91.88 73 ILE A O 1
ATOM 582 N N . GLU A 1 74 ? -22.998 -7.886 34.121 1.00 92.75 74 GLU A N 1
ATOM 583 C CA . GLU A 1 74 ? -22.784 -7.986 35.555 1.00 92.75 74 GLU A CA 1
ATOM 584 C C . GLU A 1 74 ? -23.583 -6.917 36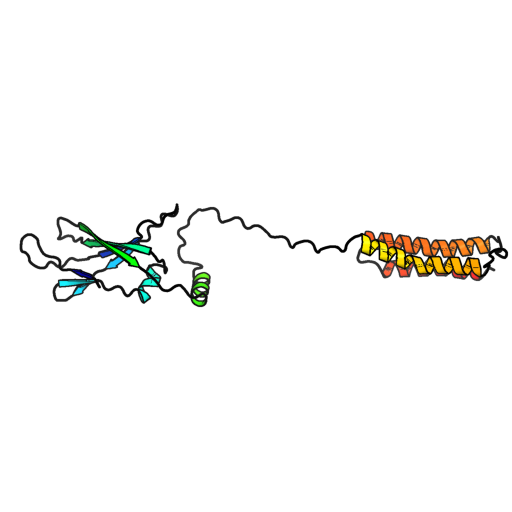.293 1.00 92.75 74 GLU A C 1
ATOM 586 O O . GLU A 1 74 ? -23.575 -5.740 35.933 1.00 92.75 74 GLU A O 1
ATOM 591 N N . LEU A 1 75 ? -24.270 -7.336 37.349 1.00 92.81 75 LEU A N 1
ATOM 592 C CA . LEU A 1 75 ? -24.959 -6.453 38.271 1.00 92.81 75 LEU A CA 1
ATOM 593 C C . LEU A 1 75 ? -24.030 -6.151 39.447 1.00 92.81 75 LEU A C 1
ATOM 595 O O . LEU A 1 75 ? -23.610 -7.065 40.156 1.00 92.81 75 LEU A O 1
ATOM 599 N N . ILE A 1 76 ? -23.730 -4.872 39.650 1.00 92.31 76 ILE A N 1
ATOM 600 C CA . ILE A 1 76 ? -22.913 -4.374 40.754 1.00 92.31 76 ILE A CA 1
ATOM 601 C C . ILE A 1 76 ? -23.816 -3.551 41.665 1.00 92.31 76 ILE A C 1
ATOM 603 O O . ILE A 1 76 ? -24.386 -2.538 41.251 1.00 92.31 76 ILE A O 1
ATOM 607 N N . VAL A 1 77 ? -23.941 -3.988 42.915 1.00 90.88 77 VAL A N 1
ATOM 608 C CA . VAL A 1 77 ? -24.737 -3.305 43.937 1.00 90.88 77 VAL A CA 1
ATOM 609 C C . VAL A 1 77 ? -23.846 -3.020 45.135 1.00 90.88 77 VAL A C 1
ATOM 611 O O . VAL A 1 77 ? -23.296 -3.936 45.748 1.00 90.88 77 VAL A O 1
ATOM 614 N N . GLY A 1 78 ? -23.722 -1.740 45.477 1.00 86.25 78 GLY A N 1
ATOM 615 C CA . GLY A 1 78 ? -22.967 -1.283 46.634 1.00 86.25 78 GLY A CA 1
ATOM 616 C C . GLY A 1 78 ? -23.561 0.005 47.190 1.00 86.25 78 GLY A C 1
ATOM 617 O O . GLY A 1 78 ? -23.922 0.905 46.437 1.00 86.25 78 GLY A O 1
ATOM 618 N N . ASP A 1 79 ? -23.676 0.078 48.511 1.00 85.56 79 ASP A N 1
ATOM 619 C CA . ASP A 1 79 ? -24.147 1.254 49.240 1.00 85.56 79 ASP A CA 1
ATOM 620 C C . ASP A 1 79 ? -23.576 1.223 50.664 1.00 85.56 79 ASP A C 1
ATOM 622 O O . ASP A 1 79 ? -23.261 0.150 51.178 1.00 85.56 79 ASP A O 1
ATOM 626 N N . ALA A 1 80 ? -23.478 2.376 51.323 1.00 82.88 80 ALA A N 1
ATOM 627 C CA . ALA A 1 80 ? -22.978 2.504 52.692 1.00 82.88 80 ALA A CA 1
ATOM 628 C C . ALA A 1 80 ? -23.824 1.725 53.718 1.00 82.88 80 ALA A C 1
ATOM 630 O O . ALA A 1 80 ? -23.332 1.369 54.786 1.00 82.88 80 ALA A O 1
ATOM 631 N N . ILE A 1 81 ? -25.091 1.453 53.392 1.00 82.00 81 ILE A N 1
ATOM 632 C CA . ILE A 1 81 ? -26.020 0.673 54.221 1.00 82.00 81 ILE A CA 1
ATOM 633 C C . ILE A 1 81 ? -25.925 -0.847 53.994 1.00 82.00 81 ILE A C 1
ATOM 635 O O . ILE A 1 81 ? -26.534 -1.606 54.743 1.00 82.00 81 ILE A O 1
ATOM 639 N N . ILE A 1 82 ? -25.187 -1.312 52.978 1.00 83.38 82 ILE A N 1
ATOM 640 C CA . ILE A 1 82 ? -25.057 -2.737 52.645 1.00 83.38 82 ILE A CA 1
ATOM 641 C C . ILE A 1 82 ? -23.742 -3.271 53.210 1.00 83.38 82 ILE A C 1
ATOM 643 O O . ILE A 1 82 ? -22.664 -2.835 52.818 1.00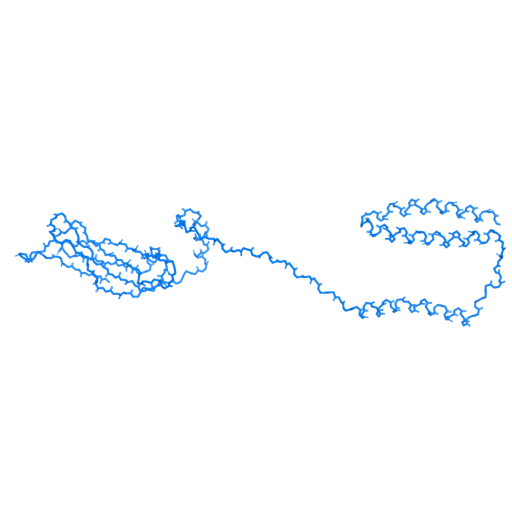 83.38 82 ILE A O 1
ATOM 647 N N . SER A 1 83 ? -23.813 -4.277 54.084 1.00 83.00 83 SER A N 1
ATOM 648 C CA . SER A 1 83 ? -22.612 -4.893 54.666 1.00 83.00 83 SER A CA 1
ATOM 649 C C . SER A 1 83 ? -21.837 -5.785 53.688 1.00 83.00 83 SER A C 1
ATOM 651 O O . SER A 1 83 ? -20.636 -5.964 53.860 1.00 83.00 83 SER A O 1
ATOM 653 N N . ASN A 1 84 ? -22.506 -6.348 52.677 1.00 85.69 84 ASN A N 1
ATOM 654 C CA . ASN A 1 84 ? -21.894 -7.214 51.667 1.00 85.69 84 ASN A CA 1
ATOM 655 C C . ASN A 1 84 ? -22.196 -6.701 50.246 1.00 85.69 84 ASN A C 1
ATOM 657 O O . ASN A 1 84 ? -23.192 -7.124 49.649 1.00 85.69 84 ASN A O 1
ATOM 661 N N . PRO A 1 85 ? -21.406 -5.751 49.712 1.00 88.25 85 PRO A N 1
ATOM 662 C CA . PRO A 1 85 ? -21.525 -5.360 48.314 1.00 88.25 85 PRO A CA 1
ATOM 663 C C . PRO A 1 85 ? -21.198 -6.561 47.424 1.00 88.25 85 PRO A C 1
ATOM 665 O O . PRO A 1 85 ? -20.261 -7.310 47.697 1.00 88.25 85 PRO A O 1
ATOM 668 N N . PHE A 1 86 ? -21.959 -6.747 46.350 1.00 89.44 86 PHE A N 1
ATOM 669 C CA . PHE A 1 86 ? -21.781 -7.897 45.470 1.00 89.44 86 PHE A CA 1
ATOM 670 C C . PHE A 1 86 ? -21.701 -7.482 44.005 1.00 89.44 86 PHE A C 1
ATOM 672 O O . PHE A 1 86 ? -22.320 -6.513 43.558 1.00 89.44 86 PHE A O 1
ATOM 679 N N . GLN A 1 87 ? -20.937 -8.273 43.259 1.00 91.62 87 GLN A N 1
ATOM 680 C CA . GLN A 1 87 ? -20.885 -8.257 41.808 1.00 91.62 87 GLN A CA 1
ATOM 681 C C . GLN A 1 87 ? -21.344 -9.627 41.327 1.00 91.62 87 GLN A C 1
ATOM 683 O O . GLN A 1 87 ? -20.741 -10.646 41.664 1.00 91.62 87 GLN A O 1
ATOM 688 N N . TRP A 1 88 ? -22.416 -9.651 40.547 1.00 92.38 88 TRP A N 1
ATOM 689 C CA . TRP A 1 88 ? -23.010 -10.888 40.064 1.00 92.38 88 TRP A CA 1
ATOM 690 C C . TRP A 1 88 ? -23.063 -10.905 38.541 1.00 92.38 88 TRP A C 1
ATOM 692 O O . TRP A 1 88 ? -23.671 -10.026 37.934 1.00 92.38 88 TRP A O 1
ATOM 702 N N . ASN A 1 89 ? -22.438 -11.908 37.919 1.00 91.38 89 ASN A N 1
ATOM 703 C CA . ASN A 1 89 ? -22.595 -12.169 36.490 1.00 91.38 89 ASN A CA 1
ATOM 704 C C . ASN A 1 89 ? -23.984 -12.765 36.241 1.00 91.38 89 ASN A C 1
ATOM 706 O O . ASN A 1 89 ? -24.298 -13.856 36.715 1.00 91.38 89 ASN A O 1
ATOM 710 N N . VAL A 1 90 ? -24.821 -12.004 35.543 1.00 91.12 90 VAL A N 1
ATOM 711 C CA . VAL A 1 90 ? -26.225 -12.337 35.304 1.00 91.12 90 VAL A CA 1
ATOM 712 C C . VAL A 1 90 ? -26.356 -13.215 34.065 1.00 91.12 90 VAL A C 1
ATOM 714 O O . VAL A 1 90 ? -27.076 -14.211 34.090 1.00 91.12 90 VAL A O 1
ATOM 717 N N . ALA A 1 91 ? -25.706 -12.817 32.968 1.00 90.50 91 ALA A N 1
ATOM 718 C CA . ALA A 1 91 ? -25.793 -13.497 31.680 1.00 90.50 91 ALA A CA 1
ATOM 719 C C . ALA A 1 91 ? -24.712 -13.019 30.700 1.00 90.50 91 ALA A C 1
ATOM 721 O O . ALA A 1 91 ? -24.157 -11.930 30.845 1.00 90.50 91 ALA A O 1
ATOM 722 N N . VAL A 1 92 ? -24.510 -13.795 29.633 1.00 90.00 92 VAL A N 1
ATOM 723 C CA . VAL A 1 92 ? -23.760 -13.393 28.434 1.00 90.00 92 VAL A CA 1
ATOM 724 C C . VAL A 1 92 ? -24.747 -13.064 27.321 1.00 90.00 92 VAL A C 1
ATOM 726 O O . VAL A 1 92 ? -25.677 -13.832 27.074 1.00 90.00 92 VAL A O 1
ATOM 729 N N . VAL A 1 93 ? -24.566 -11.928 26.647 1.00 89.00 93 VAL A N 1
ATOM 730 C CA . VAL A 1 93 ? -25.478 -11.464 25.595 1.00 89.00 93 VAL A CA 1
ATOM 731 C C . VAL A 1 93 ? -24.700 -11.067 24.345 1.00 89.00 93 VAL A C 1
ATOM 733 O O . VAL A 1 93 ? -23.791 -10.243 24.406 1.00 89.00 93 VAL A O 1
ATOM 736 N N . GLY A 1 94 ? -25.087 -11.627 23.198 1.00 88.38 94 GLY A N 1
ATOM 737 C CA . GLY A 1 94 ? -24.523 -11.274 21.894 1.00 88.38 94 GLY A CA 1
ATOM 738 C C . GLY A 1 94 ? -25.136 -9.984 21.351 1.00 88.38 94 GLY A C 1
ATOM 739 O O . GLY A 1 94 ? -26.291 -9.974 20.915 1.00 88.38 94 GLY A O 1
ATOM 740 N N . LEU A 1 95 ? -24.373 -8.891 21.355 1.00 86.12 95 LEU A N 1
ATOM 741 C CA . LEU A 1 95 ? -24.814 -7.595 20.841 1.00 86.12 95 LEU A CA 1
ATOM 742 C C . LEU A 1 95 ? -24.439 -7.447 19.363 1.00 86.12 95 LEU A C 1
ATOM 744 O O . LEU A 1 95 ? -23.277 -7.562 18.966 1.00 86.12 95 LEU A O 1
ATOM 748 N N . LYS A 1 96 ? -25.451 -7.160 18.538 1.00 85.19 96 LYS A N 1
ATOM 749 C CA . LYS A 1 96 ? -25.304 -6.860 17.111 1.00 85.19 96 LYS A CA 1
ATOM 750 C C . LYS A 1 96 ? -25.757 -5.430 16.864 1.00 85.19 96 LYS A C 1
ATOM 752 O O . LYS A 1 96 ? -26.929 -5.111 17.048 1.00 85.19 96 LYS A O 1
ATOM 757 N N . PHE A 1 97 ? -24.828 -4.587 16.440 1.00 83.75 97 PHE A N 1
ATOM 758 C CA . PHE A 1 97 ? -25.112 -3.212 16.049 1.00 83.75 97 PHE A CA 1
ATOM 759 C C . PHE A 1 97 ? -25.166 -3.107 14.520 1.00 83.75 97 PHE A C 1
ATOM 761 O O . PHE A 1 97 ? -24.474 -3.873 13.844 1.00 83.75 97 PHE A O 1
ATOM 768 N N . PRO A 1 98 ? -25.984 -2.199 13.960 1.00 77.25 98 PRO A N 1
ATOM 769 C CA . PRO A 1 98 ? -25.965 -1.934 12.528 1.00 77.25 98 PRO A CA 1
ATOM 770 C C . PRO A 1 98 ? -24.578 -1.431 12.102 1.00 77.25 98 PRO A C 1
ATOM 772 O O . PRO A 1 98 ? -23.976 -0.586 12.770 1.00 77.25 98 PRO A O 1
ATOM 775 N N . GLU A 1 99 ? -24.071 -1.983 10.998 1.00 65.31 99 GLU A N 1
ATOM 776 C CA . GLU A 1 99 ? -22.801 -1.585 10.386 1.00 65.31 99 GLU A CA 1
ATOM 777 C C . GLU A 1 99 ? -22.849 -0.090 10.034 1.00 65.31 99 GLU A C 1
ATOM 779 O O . GLU A 1 99 ? -23.848 0.401 9.503 1.00 65.31 99 GLU A O 1
ATOM 784 N N . ARG A 1 100 ? -21.769 0.647 10.319 1.00 62.50 100 ARG A N 1
ATOM 785 C CA . ARG A 1 100 ? -21.661 2.056 9.922 1.00 62.50 100 ARG A CA 1
ATOM 786 C C . ARG A 1 100 ? -21.614 2.132 8.399 1.00 62.50 100 ARG A C 1
ATOM 788 O O . ARG A 1 100 ? -20.627 1.733 7.789 1.00 62.50 100 ARG A O 1
ATOM 795 N N . THR A 1 101 ? -22.658 2.667 7.776 1.00 55.28 101 THR A N 1
ATOM 796 C CA . THR A 1 101 ? -22.641 2.990 6.348 1.00 55.28 101 THR A CA 1
ATOM 797 C C . THR A 1 101 ? -21.586 4.066 6.074 1.00 55.28 101 THR A C 1
ATOM 799 O O . THR A 1 101 ? -21.422 5.002 6.859 1.00 55.28 101 THR A O 1
ATOM 802 N N . GLY A 1 102 ? -20.840 3.920 4.972 1.00 52.47 102 GLY A N 1
ATOM 803 C CA . GLY A 1 102 ? -19.590 4.649 4.697 1.00 52.47 102 GLY A CA 1
ATOM 804 C C . GLY A 1 102 ? -19.656 6.184 4.747 1.00 52.47 102 GLY A C 1
ATOM 805 O O . GLY A 1 102 ? -18.623 6.829 4.911 1.00 52.47 102 GLY A O 1
ATOM 806 N N . THR A 1 103 ? -20.845 6.782 4.677 1.00 52.22 103 THR A N 1
ATOM 807 C CA . THR A 1 103 ? -21.060 8.226 4.845 1.00 52.22 103 THR A CA 1
ATOM 808 C C . THR A 1 103 ? -20.907 8.696 6.297 1.00 52.22 103 THR A C 1
ATOM 810 O O . THR A 1 103 ? -20.288 9.731 6.525 1.00 52.22 103 THR A O 1
ATOM 813 N N . ASP A 1 104 ? -21.352 7.920 7.290 1.00 50.38 104 ASP A N 1
ATOM 814 C CA . ASP A 1 104 ? -21.266 8.296 8.716 1.00 50.38 104 ASP A CA 1
ATOM 815 C C . ASP A 1 104 ? -19.927 7.889 9.351 1.00 50.38 104 ASP A C 1
ATOM 817 O O . ASP A 1 104 ? -19.446 8.514 10.306 1.00 50.38 104 ASP A O 1
ATOM 821 N N . ALA A 1 105 ? -19.284 6.867 8.777 1.00 49.75 105 ALA A N 1
ATOM 822 C CA . ALA A 1 105 ? -17.917 6.478 9.106 1.00 49.75 105 ALA A CA 1
ATOM 823 C C . ALA A 1 105 ? -16.916 7.573 8.692 1.00 49.75 105 ALA A C 1
ATOM 825 O O . ALA A 1 105 ? -16.080 7.967 9.498 1.00 49.75 105 ALA A O 1
ATOM 826 N N . ALA A 1 106 ? -17.057 8.142 7.487 1.00 47.66 106 ALA A N 1
ATOM 827 C CA . ALA A 1 106 ? -16.151 9.173 6.973 1.00 47.66 106 ALA A CA 1
ATOM 828 C C . ALA A 1 106 ? -16.301 10.541 7.670 1.00 47.66 106 ALA A C 1
ATOM 830 O O . ALA A 1 106 ? -15.323 11.281 7.804 1.00 47.66 106 ALA A O 1
ATOM 831 N N . ILE A 1 107 ? -17.511 10.893 8.126 1.00 49.53 107 ILE A N 1
ATOM 832 C CA . ILE A 1 107 ? -17.762 12.156 8.841 1.00 49.53 107 ILE A CA 1
ATOM 833 C C . ILE A 1 107 ? -17.203 12.094 10.267 1.00 49.53 107 ILE A C 1
ATOM 835 O O . ILE A 1 107 ? -16.623 13.072 10.744 1.00 49.53 107 ILE A O 1
ATOM 839 N N . THR A 1 108 ? -17.300 10.950 10.952 1.00 47.53 108 THR A N 1
ATOM 840 C CA . THR A 1 108 ? -16.724 10.833 12.300 1.00 47.53 108 THR A CA 1
ATOM 841 C C . THR A 1 108 ? -15.207 10.677 12.295 1.00 47.53 108 THR A C 1
ATOM 843 O O . THR A 1 108 ? -14.579 11.242 13.181 1.00 47.53 108 THR A O 1
ATOM 846 N N . ASP A 1 109 ? -14.604 10.067 11.273 1.00 46.59 109 ASP A N 1
ATOM 847 C CA . ASP A 1 109 ? -13.140 9.948 11.161 1.00 46.59 109 ASP A CA 1
ATOM 848 C C . ASP A 1 109 ? -12.452 11.321 10.993 1.00 46.59 109 ASP A C 1
ATOM 850 O O . ASP A 1 109 ? -11.420 11.603 11.597 1.00 46.59 109 ASP A O 1
ATOM 854 N N . LYS A 1 110 ? -13.087 12.255 10.266 1.00 45.59 110 LYS A N 1
ATOM 855 C CA . LYS A 1 110 ? -12.593 13.642 10.132 1.00 45.59 110 LYS A CA 1
ATOM 856 C C . LYS A 1 110 ? -12.866 14.519 11.356 1.00 45.59 110 LYS A C 1
ATOM 858 O O . LYS A 1 110 ? -12.149 15.490 11.582 1.00 45.59 110 LYS A O 1
ATOM 863 N N . THR A 1 111 ? -13.881 14.185 12.154 1.00 43.12 111 THR A N 1
ATOM 864 C CA . THR A 1 111 ? -14.267 14.960 13.351 1.00 43.12 111 THR A CA 1
ATOM 865 C C . THR A 1 111 ? -13.670 14.375 14.645 1.00 43.12 111 THR A C 1
ATOM 867 O O . THR A 1 111 ? -13.663 15.027 15.686 1.00 43.12 111 THR A O 1
ATOM 870 N N . GLN A 1 112 ? -13.096 13.168 14.589 1.00 47.47 112 GLN A N 1
ATOM 871 C CA . GLN A 1 112 ? -12.341 12.513 15.664 1.00 47.47 112 GLN A CA 1
ATOM 872 C C . GLN A 1 112 ? -10.848 12.879 15.671 1.00 47.47 112 GLN A C 1
ATOM 874 O O . GLN A 1 112 ? -10.040 12.159 16.250 1.00 47.47 112 GLN A O 1
ATOM 879 N N . GLY A 1 113 ? -10.473 14.042 15.127 1.00 39.06 113 GLY A N 1
ATOM 880 C CA . GLY A 1 113 ? -9.117 14.577 15.283 1.00 39.06 113 GLY A CA 1
ATOM 881 C C . GLY A 1 113 ? -8.686 14.757 16.747 1.00 39.06 113 GLY A C 1
ATOM 882 O O . GLY A 1 113 ? -7.494 14.750 17.016 1.00 39.06 113 GLY A O 1
ATOM 883 N N . ASN A 1 114 ? -9.630 14.850 17.698 1.00 46.19 114 ASN A N 1
ATOM 884 C CA . ASN A 1 114 ? -9.357 15.159 19.108 1.00 46.19 114 ASN A CA 1
ATOM 885 C C . ASN A 1 114 ? -10.218 14.353 20.106 1.00 46.19 114 ASN A C 1
ATOM 887 O O . ASN A 1 114 ? -10.776 14.918 21.046 1.00 46.19 114 ASN A O 1
ATOM 891 N N . LYS A 1 115 ? -10.375 13.035 19.944 1.00 40.84 115 LYS A N 1
ATOM 892 C CA . LYS A 1 115 ? -10.903 12.197 21.039 1.00 40.84 115 LYS A CA 1
ATOM 893 C C . LYS A 1 115 ? -9.919 11.097 21.357 1.00 40.84 115 LYS A C 1
ATOM 895 O O . LYS A 1 115 ? -9.917 10.092 20.659 1.00 40.84 115 LYS A O 1
ATOM 900 N N . TYR A 1 116 ? -9.106 11.359 22.388 1.00 43.53 116 TYR A N 1
ATOM 901 C CA . TYR A 1 116 ? -8.338 10.409 23.196 1.00 43.53 116 TYR A CA 1
ATOM 902 C C . TYR A 1 116 ? -8.255 9.027 22.553 1.00 43.53 116 TYR A C 1
ATOM 904 O O . TYR A 1 116 ? -8.897 8.074 22.993 1.00 43.53 116 TYR A O 1
ATOM 912 N N . GLN A 1 117 ? -7.470 8.935 21.478 1.00 48.78 117 GLN A N 1
ATOM 913 C CA . GLN A 1 117 ? -6.917 7.649 21.122 1.00 48.78 117 GLN A CA 1
ATOM 914 C C . GLN A 1 117 ? -6.056 7.301 22.323 1.00 48.78 117 GLN A C 1
ATOM 916 O O . GLN A 1 117 ? -5.121 8.041 22.638 1.00 48.78 117 GLN A O 1
ATOM 921 N N . ALA A 1 118 ? -6.455 6.261 23.062 1.00 50.78 118 ALA A N 1
ATOM 922 C CA . ALA A 1 118 ? -5.557 5.604 23.991 1.00 50.78 118 ALA A CA 1
ATOM 923 C C . ALA A 1 118 ? -4.233 5.501 23.243 1.00 50.78 118 ALA A C 1
ATOM 925 O O . ALA A 1 118 ? -4.212 4.989 22.123 1.00 50.78 118 ALA A O 1
ATOM 926 N N . ILE A 1 119 ? -3.203 6.169 23.760 1.00 53.25 119 ILE A N 1
ATOM 927 C CA . ILE A 1 119 ? -1.923 6.285 23.078 1.00 53.25 119 ILE A CA 1
ATOM 928 C C . ILE A 1 119 ? -1.325 4.885 23.130 1.00 53.25 119 ILE A C 1
ATOM 930 O O . ILE A 1 119 ? -0.567 4.539 24.031 1.00 53.25 119 ILE A O 1
ATOM 934 N N . THR A 1 120 ? -1.741 4.034 22.201 1.00 59.66 120 THR A N 1
ATOM 935 C CA . THR A 1 120 ? -1.117 2.757 21.953 1.00 59.66 120 THR A CA 1
ATOM 936 C C . THR A 1 120 ? 0.205 3.140 21.319 1.00 59.66 120 THR A C 1
ATOM 938 O O . THR A 1 120 ? 0.257 3.454 20.130 1.00 59.66 120 THR A O 1
ATOM 941 N N . TYR A 1 121 ? 1.263 3.204 22.134 1.00 66.56 121 TYR A N 1
ATOM 942 C CA . TYR A 1 121 ? 2.651 3.386 21.705 1.00 66.56 121 TYR A CA 1
ATOM 943 C C . TYR A 1 121 ? 3.100 2.163 20.894 1.00 66.56 121 TYR A C 1
ATOM 945 O O . TYR A 1 121 ? 3.984 1.409 21.285 1.00 66.56 121 TYR A O 1
ATOM 953 N N . THR A 1 122 ? 2.435 1.932 19.770 1.00 76.50 122 THR A N 1
ATOM 954 C CA . THR A 1 122 ? 2.745 0.885 18.813 1.00 76.50 122 THR A CA 1
ATOM 955 C C . THR A 1 122 ? 3.358 1.534 17.586 1.00 76.50 122 THR A C 1
ATOM 957 O O . THR A 1 122 ? 2.952 2.636 17.192 1.00 76.50 122 THR A O 1
ATOM 960 N N . PRO A 1 123 ? 4.371 0.892 16.989 1.00 78.00 123 PRO A N 1
ATOM 961 C CA . PRO A 1 123 ? 4.924 1.369 15.739 1.00 78.00 123 PRO A CA 1
ATOM 962 C C . PRO A 1 123 ? 3.805 1.399 14.698 1.00 78.00 123 PRO A C 1
ATOM 964 O O . PRO A 1 123 ? 3.109 0.406 14.481 1.00 78.00 123 PRO A O 1
ATOM 967 N N . LYS A 1 124 ? 3.616 2.560 14.062 1.00 80.88 124 LYS A N 1
ATOM 968 C CA . LYS A 1 124 ? 2.700 2.671 12.927 1.00 80.88 124 LYS A CA 1
ATOM 969 C C . LYS A 1 124 ? 3.181 1.739 11.810 1.00 80.88 124 LYS A C 1
ATOM 971 O O . LYS A 1 124 ? 4.394 1.574 11.655 1.00 80.88 124 LYS A O 1
ATOM 976 N N . PRO A 1 125 ? 2.265 1.151 11.024 1.00 84.81 125 PRO A N 1
ATOM 977 C CA . PRO A 1 125 ? 2.660 0.349 9.876 1.00 84.81 125 PRO A CA 1
ATOM 978 C C . PRO A 1 125 ? 3.538 1.176 8.931 1.00 84.81 125 PRO A C 1
ATOM 980 O O . PRO A 1 125 ? 3.271 2.355 8.682 1.00 84.81 125 PRO A O 1
ATOM 983 N N . GLU A 1 126 ? 4.601 0.554 8.424 1.00 87.62 126 GLU A N 1
ATOM 984 C CA . GLU A 1 126 ? 5.539 1.190 7.503 1.00 87.62 126 GLU A CA 1
ATOM 985 C C . GLU A 1 126 ? 4.836 1.553 6.186 1.00 87.62 126 GLU A C 1
ATOM 987 O O . GLU A 1 126 ? 4.228 0.705 5.527 1.00 87.62 126 GLU A O 1
ATOM 992 N N . ILE A 1 127 ? 4.932 2.822 5.784 1.00 89.62 127 ILE A N 1
ATOM 993 C CA . ILE A 1 127 ? 4.406 3.295 4.503 1.00 89.62 127 ILE A CA 1
ATOM 994 C C . ILE A 1 127 ? 5.439 2.982 3.421 1.00 89.62 127 ILE A C 1
ATOM 996 O O . ILE A 1 127 ? 6.485 3.624 3.342 1.00 89.62 127 ILE A O 1
ATOM 1000 N N . LYS A 1 128 ? 5.128 2.016 2.555 1.00 88.69 128 LYS A N 1
ATOM 1001 C CA . LYS A 1 128 ? 5.965 1.688 1.397 1.00 88.69 128 LYS A CA 1
ATOM 1002 C C . LYS A 1 128 ? 5.612 2.607 0.233 1.00 88.69 128 LYS A C 1
ATOM 1004 O O . LYS A 1 128 ? 4.520 2.518 -0.324 1.00 88.69 128 LYS A O 1
ATOM 1009 N N . HIS A 1 129 ? 6.536 3.488 -0.140 1.00 88.81 129 HIS A N 1
ATOM 1010 C CA . HIS A 1 129 ? 6.386 4.305 -1.340 1.00 88.81 129 HIS A CA 1
ATOM 1011 C C . HIS A 1 129 ? 6.392 3.406 -2.586 1.00 88.81 129 HIS A C 1
ATOM 1013 O O . HIS A 1 129 ? 7.406 2.785 -2.909 1.00 88.81 129 HIS A O 1
ATOM 1019 N N . MET A 1 130 ? 5.259 3.332 -3.286 1.00 88.00 130 MET A N 1
ATOM 1020 C CA . MET A 1 130 ? 5.145 2.600 -4.545 1.00 88.00 130 MET A CA 1
ATOM 1021 C C . MET A 1 130 ? 5.575 3.512 -5.692 1.00 88.00 130 MET A C 1
ATOM 1023 O O . MET A 1 130 ? 4.893 4.479 -6.028 1.00 88.00 130 MET A O 1
ATOM 1027 N N . PHE A 1 131 ? 6.722 3.207 -6.290 1.00 89.69 131 PHE A N 1
ATOM 1028 C CA . PHE A 1 131 ? 7.159 3.895 -7.497 1.00 89.69 131 PHE A CA 1
ATOM 1029 C C . PHE A 1 131 ? 6.267 3.517 -8.678 1.00 89.69 131 PHE A C 1
ATOM 1031 O O . PHE A 1 131 ? 5.771 2.394 -8.770 1.00 89.69 131 PHE A O 1
ATOM 1038 N N . ARG A 1 132 ? 6.083 4.463 -9.601 1.00 88.19 132 ARG A N 1
ATOM 1039 C CA . ARG A 1 132 ? 5.416 4.192 -10.873 1.00 88.19 132 ARG A CA 1
ATOM 1040 C C . ARG A 1 132 ? 6.227 3.153 -11.646 1.00 88.19 132 ARG A C 1
ATOM 1042 O O . ARG A 1 132 ? 7.444 3.291 -11.769 1.00 88.19 132 ARG A O 1
ATOM 1049 N N . GLU A 1 133 ? 5.551 2.137 -12.170 1.00 87.38 133 GLU A N 1
ATOM 1050 C CA . GLU A 1 133 ? 6.200 1.146 -13.023 1.00 87.38 133 GLU A CA 1
ATOM 1051 C C . GLU A 1 133 ? 6.789 1.820 -14.274 1.00 87.38 133 GLU A C 1
ATOM 1053 O O . GLU A 1 133 ? 6.157 2.717 -14.848 1.00 87.38 133 GLU A O 1
ATOM 1058 N N . PRO A 1 134 ? 8.002 1.426 -14.698 1.00 86.06 134 PRO A N 1
ATOM 1059 C CA . PRO A 1 134 ? 8.619 1.983 -15.889 1.00 86.06 134 PRO A CA 1
ATOM 1060 C C . PRO A 1 134 ? 7.778 1.658 -17.125 1.00 86.06 134 PRO A C 1
ATOM 1062 O O . PRO A 1 134 ? 7.310 0.533 -17.307 1.00 86.06 134 PRO A O 1
ATOM 1065 N N . GLU A 1 135 ? 7.613 2.643 -18.004 1.00 86.88 135 GLU A N 1
ATOM 1066 C CA . GLU A 1 135 ? 6.870 2.458 -19.247 1.00 86.88 135 GLU A CA 1
ATOM 1067 C C . GLU A 1 135 ? 7.539 1.387 -20.122 1.00 86.88 135 GLU A C 1
ATOM 1069 O O . GLU A 1 135 ? 8.761 1.369 -20.317 1.00 86.88 135 GLU A O 1
ATOM 1074 N N . LYS A 1 136 ? 6.728 0.461 -20.647 1.00 84.88 136 LYS A N 1
ATOM 1075 C CA . LYS A 1 136 ? 7.218 -0.655 -21.458 1.00 84.88 136 LYS A CA 1
ATOM 1076 C C . LYS A 1 136 ? 7.809 -0.132 -22.767 1.00 84.88 136 LYS A C 1
ATOM 1078 O O . LYS A 1 136 ? 7.105 0.448 -23.590 1.00 84.88 136 LYS A O 1
ATOM 1083 N N . ARG A 1 137 ? 9.100 -0.393 -22.987 1.00 86.81 137 ARG A N 1
ATOM 1084 C CA . ARG A 1 137 ? 9.793 -0.038 -24.234 1.00 86.81 137 ARG A CA 1
ATOM 1085 C C . ARG A 1 137 ? 9.406 -0.995 -25.373 1.00 86.81 137 ARG A C 1
ATOM 1087 O O . ARG A 1 137 ? 9.180 -2.181 -25.110 1.00 86.81 137 ARG A O 1
ATOM 1094 N N . PRO A 1 138 ? 9.346 -0.517 -26.630 1.00 82.81 138 PRO A N 1
ATOM 1095 C CA . PRO A 1 138 ? 9.116 -1.384 -27.778 1.00 82.81 138 PRO A CA 1
ATOM 1096 C C . PRO A 1 138 ? 10.275 -2.383 -27.958 1.00 82.81 138 PRO A C 1
ATOM 1098 O O . PRO A 1 138 ? 11.409 -2.101 -27.557 1.00 82.81 138 PRO A O 1
ATOM 1101 N N . PRO A 1 139 ? 10.016 -3.558 -28.557 1.00 88.88 139 PRO A N 1
ATOM 1102 C CA . PRO A 1 139 ? 11.046 -4.561 -28.797 1.00 88.88 139 PRO A CA 1
ATOM 1103 C C . PRO A 1 139 ? 12.111 -4.039 -29.770 1.00 88.88 139 PRO A C 1
ATOM 1105 O O . PRO A 1 139 ? 11.792 -3.508 -30.833 1.00 88.88 139 PRO A O 1
ATOM 1108 N N . VAL A 1 140 ? 13.384 -4.265 -29.432 1.00 89.00 140 VAL A N 1
ATOM 1109 C CA . VAL A 1 140 ? 14.562 -3.787 -30.188 1.00 89.00 140 VAL A CA 1
ATOM 1110 C C . VAL A 1 140 ? 14.520 -4.201 -31.663 1.00 89.00 140 VAL A C 1
ATOM 1112 O O . VAL A 1 140 ? 14.931 -3.439 -32.534 1.00 89.00 140 VAL A O 1
ATOM 1115 N N . PHE A 1 141 ? 13.966 -5.380 -31.957 1.00 91.19 141 PHE A N 1
ATOM 1116 C CA . PHE A 1 141 ? 13.812 -5.875 -33.325 1.00 91.19 141 PHE A CA 1
ATOM 1117 C C . PHE A 1 141 ? 13.017 -4.914 -34.218 1.00 91.19 141 PHE A C 1
ATOM 1119 O O . PHE A 1 141 ? 13.433 -4.636 -35.340 1.00 91.19 141 PHE A O 1
ATOM 1126 N N . VAL A 1 142 ? 11.910 -4.365 -33.708 1.00 89.19 142 VAL A N 1
ATOM 1127 C CA . VAL A 1 142 ? 11.058 -3.443 -34.469 1.00 89.19 142 VAL A CA 1
ATOM 1128 C C . VAL A 1 142 ? 11.820 -2.149 -34.759 1.00 89.19 142 VAL A C 1
ATOM 1130 O O . VAL A 1 142 ? 11.851 -1.701 -35.901 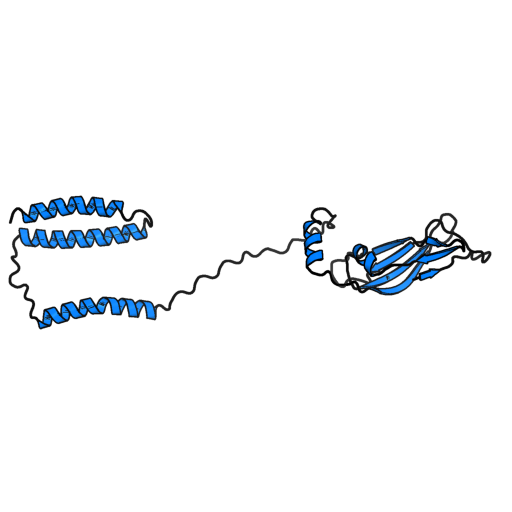1.00 89.19 142 VAL A O 1
ATOM 1133 N N . SER A 1 143 ? 12.517 -1.594 -33.765 1.00 90.38 143 SER A N 1
ATOM 1134 C CA . SER A 1 143 ? 13.329 -0.383 -33.942 1.00 90.38 143 SER A CA 1
ATOM 1135 C C . SER A 1 143 ? 14.460 -0.562 -34.961 1.00 90.38 143 SER A C 1
ATOM 1137 O O . SER A 1 143 ? 14.697 0.320 -35.789 1.00 90.38 143 SER A O 1
ATOM 1139 N N . ASN A 1 144 ? 15.139 -1.712 -34.943 1.00 87.81 144 ASN A N 1
ATOM 1140 C CA . ASN A 1 144 ? 16.220 -2.004 -35.885 1.00 87.81 144 ASN A CA 1
ATOM 1141 C C . ASN A 1 144 ? 15.699 -2.201 -37.310 1.00 87.81 144 ASN A C 1
ATOM 1143 O O . ASN A 1 144 ? 16.317 -1.719 -38.257 1.00 87.81 144 ASN A O 1
ATOM 1147 N N . LEU A 1 145 ? 14.545 -2.858 -37.460 1.00 93.44 145 LEU A N 1
ATOM 1148 C CA . LEU A 1 145 ? 13.901 -3.037 -38.754 1.00 93.44 145 LEU A CA 1
ATOM 1149 C C . LEU A 1 145 ? 13.586 -1.677 -39.390 1.00 93.44 145 LEU A C 1
ATOM 1151 O O . LEU A 1 145 ? 14.031 -1.411 -40.503 1.00 93.44 145 LEU A O 1
ATOM 1155 N N . PHE A 1 146 ? 12.900 -0.786 -38.669 1.00 91.56 146 PHE A N 1
ATOM 1156 C CA . PHE A 1 146 ? 12.562 0.543 -39.191 1.00 91.56 146 PHE A CA 1
ATOM 1157 C C . PHE A 1 146 ? 13.796 1.408 -39.469 1.00 91.56 146 PHE A C 1
ATOM 1159 O O . PHE A 1 146 ? 13.833 2.090 -40.490 1.00 91.56 146 PHE A O 1
ATOM 1166 N N . THR A 1 147 ? 14.835 1.323 -38.633 1.00 90.56 147 THR A N 1
ATOM 1167 C CA . THR A 1 147 ? 16.126 1.974 -38.915 1.00 90.56 147 THR A CA 1
ATOM 1168 C C . THR A 1 147 ? 16.725 1.479 -40.236 1.00 90.56 147 THR A C 1
ATOM 1170 O O . THR A 1 147 ? 17.171 2.286 -41.048 1.00 90.56 147 THR A O 1
ATOM 1173 N N . GLY A 1 148 ? 16.683 0.169 -40.497 1.00 91.19 148 GLY A N 1
ATOM 1174 C CA . GLY A 1 148 ? 17.121 -0.409 -41.768 1.00 91.19 148 GLY A CA 1
ATOM 1175 C C . GLY A 1 148 ? 16.277 0.060 -42.956 1.00 91.19 148 GLY A C 1
ATOM 1176 O O . GLY A 1 148 ? 16.830 0.443 -43.986 1.00 91.19 148 GLY A O 1
ATOM 1177 N N . LEU A 1 149 ? 14.949 0.108 -42.804 1.00 93.25 149 LEU A N 1
ATOM 1178 C CA . LEU A 1 149 ? 14.040 0.636 -43.829 1.00 93.25 149 LEU A CA 1
ATOM 1179 C C . LEU A 1 149 ? 14.337 2.103 -44.175 1.00 93.25 149 LEU A C 1
ATOM 1181 O O . LEU A 1 149 ? 14.291 2.461 -45.349 1.00 93.25 149 LEU A O 1
ATOM 1185 N N . CYS A 1 150 ? 14.707 2.936 -43.200 1.00 92.44 150 CYS A N 1
ATOM 1186 C CA . CYS A 1 150 ? 15.108 4.323 -43.454 1.00 92.44 150 CYS A CA 1
ATOM 1187 C C . CYS A 1 150 ? 16.378 4.447 -44.317 1.00 92.44 150 CYS A C 1
ATOM 1189 O O . CYS A 1 150 ? 16.562 5.471 -44.972 1.00 92.44 150 CYS A O 1
ATOM 1191 N N . LEU A 1 151 ? 17.240 3.424 -44.361 1.00 92.56 151 LEU A N 1
ATOM 1192 C CA . LEU A 1 151 ? 18.441 3.406 -45.209 1.00 92.56 151 LEU A CA 1
ATOM 1193 C C . LEU A 1 151 ? 18.156 2.944 -46.648 1.00 92.56 151 LEU A C 1
ATOM 1195 O O . LEU A 1 151 ? 18.951 3.210 -47.550 1.00 92.56 151 LEU A O 1
ATOM 1199 N N . VAL A 1 152 ? 17.020 2.284 -46.892 1.00 94.38 152 VAL A N 1
ATOM 1200 C CA . VAL A 1 152 ? 16.660 1.740 -48.213 1.00 94.38 152 VAL A CA 1
ATOM 1201 C C . VAL A 1 152 ? 16.622 2.812 -49.315 1.00 94.38 152 VAL A C 1
ATOM 1203 O O . VAL A 1 152 ? 17.215 2.567 -50.366 1.00 94.38 152 VAL A O 1
ATOM 1206 N N . PRO A 1 153 ? 16.022 4.007 -49.125 1.00 92.81 153 PRO A N 1
ATOM 1207 C CA . PRO A 1 153 ? 16.023 5.051 -50.153 1.00 92.81 153 PRO A CA 1
ATOM 1208 C C . PRO A 1 153 ? 17.431 5.489 -50.580 1.00 92.81 153 PRO A C 1
ATOM 1210 O O . PRO A 1 153 ? 17.667 5.746 -51.759 1.00 92.81 153 PRO A O 1
ATOM 1213 N N . VAL A 1 154 ? 18.382 5.520 -49.640 1.00 92.75 154 VAL A N 1
ATOM 1214 C CA . VAL A 1 154 ? 19.783 5.873 -49.913 1.00 92.75 154 VAL A CA 1
ATOM 1215 C C . VAL A 1 154 ? 20.462 4.785 -50.748 1.00 92.75 154 VAL A C 1
ATOM 1217 O O . VAL A 1 154 ? 21.153 5.085 -51.719 1.00 92.75 154 VAL A O 1
A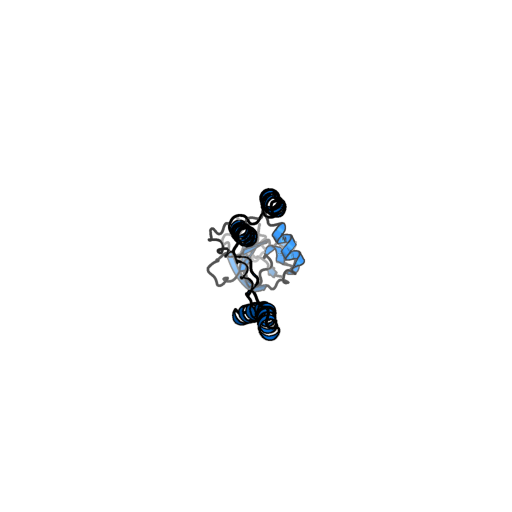TOM 1220 N N . LEU A 1 155 ? 20.222 3.512 -50.428 1.00 92.31 155 LEU A N 1
ATOM 1221 C CA . LEU A 1 155 ? 20.744 2.392 -51.216 1.00 92.31 155 LEU A CA 1
ATOM 1222 C C . LEU A 1 155 ? 20.166 2.373 -52.638 1.00 92.31 155 LEU A C 1
ATOM 1224 O O . LEU A 1 155 ? 20.900 2.139 -53.599 1.00 92.31 155 LEU A O 1
ATOM 1228 N N . ILE A 1 156 ? 18.871 2.668 -52.786 1.00 94.12 156 ILE A N 1
ATOM 1229 C CA . ILE A 1 156 ? 18.217 2.791 -54.096 1.00 94.12 156 ILE A CA 1
ATOM 1230 C C . ILE A 1 156 ? 18.852 3.924 -54.910 1.00 94.12 156 ILE A C 1
ATOM 1232 O O . ILE A 1 156 ? 19.122 3.731 -56.096 1.00 94.12 156 ILE A O 1
ATOM 1236 N N . LEU A 1 157 ? 19.138 5.075 -54.291 1.00 92.12 157 LEU A N 1
ATOM 1237 C CA . LEU A 1 157 ? 19.796 6.202 -54.956 1.00 92.12 157 LEU A CA 1
ATOM 1238 C C . LEU A 1 157 ? 21.158 5.798 -55.545 1.00 92.12 157 LEU A C 1
ATOM 1240 O O . LEU A 1 157 ? 21.399 6.025 -56.731 1.00 92.12 157 LEU A O 1
ATOM 1244 N N . PHE A 1 158 ? 22.016 5.140 -54.760 1.00 90.81 158 PHE A N 1
ATOM 1245 C CA . PHE A 1 158 ? 23.316 4.665 -55.249 1.00 90.81 158 PHE A CA 1
ATOM 1246 C C . PHE A 1 158 ? 23.184 3.599 -56.344 1.00 90.81 158 PHE A C 1
ATOM 1248 O O . PHE A 1 158 ? 23.923 3.632 -57.329 1.00 90.81 158 PHE A O 1
ATOM 1255 N N . GLY A 1 159 ? 22.213 2.689 -56.220 1.00 91.88 159 GLY A N 1
ATOM 1256 C CA . GLY A 1 159 ? 21.919 1.700 -57.259 1.00 91.88 159 GLY A CA 1
ATOM 1257 C C . GLY A 1 159 ? 21.477 2.342 -58.579 1.00 91.88 159 GLY A C 1
ATOM 1258 O O . GLY A 1 159 ? 21.921 1.933 -59.653 1.00 91.88 159 GLY A O 1
ATOM 1259 N N . LEU A 1 160 ? 20.650 3.389 -58.513 1.00 92.88 160 LEU A N 1
ATOM 1260 C CA . LEU A 1 160 ? 20.242 4.164 -59.685 1.00 92.88 160 LEU A CA 1
ATOM 1261 C C . LEU A 1 160 ? 21.421 4.913 -60.311 1.00 92.88 160 LEU A C 1
ATOM 1263 O O . LEU A 1 160 ? 21.555 4.894 -61.531 1.00 92.88 160 LEU A O 1
ATOM 1267 N N . TRP A 1 161 ? 22.304 5.516 -59.512 1.00 91.50 161 TRP A N 1
ATOM 1268 C CA . TRP A 1 161 ? 23.515 6.172 -60.021 1.00 91.50 161 TRP A CA 1
ATOM 1269 C C . TRP A 1 161 ? 24.454 5.203 -60.740 1.00 91.50 161 TRP A C 1
ATOM 1271 O O . TRP A 1 161 ? 24.957 5.529 -61.816 1.00 91.50 161 TRP A O 1
ATOM 1281 N N . ALA A 1 162 ? 24.635 3.998 -60.193 1.00 87.19 162 ALA A N 1
ATOM 1282 C CA . ALA A 1 162 ? 25.414 2.949 -60.840 1.00 87.19 162 ALA A CA 1
ATOM 1283 C C . ALA A 1 162 ? 24.785 2.521 -62.177 1.00 87.19 162 ALA A C 1
ATOM 1285 O O . ALA A 1 162 ? 25.487 2.394 -63.178 1.00 87.19 162 ALA A O 1
ATOM 1286 N N . LYS A 1 163 ? 23.454 2.364 -62.224 1.00 88.19 163 LYS A N 1
ATOM 1287 C CA . LYS A 1 163 ? 22.728 1.997 -63.451 1.00 88.19 163 LYS A CA 1
ATOM 1288 C C . LYS A 1 163 ? 22.753 3.097 -64.518 1.00 88.19 163 LYS A C 1
ATOM 1290 O O . LYS A 1 163 ? 22.805 2.787 -65.703 1.00 88.19 163 LYS A O 1
ATOM 1295 N N . LEU A 1 164 ? 22.704 4.362 -64.107 1.00 87.62 164 LEU A N 1
ATOM 1296 C CA . LEU A 1 164 ? 22.768 5.524 -65.000 1.00 87.62 164 LEU A CA 1
ATOM 1297 C C . LEU A 1 164 ? 24.197 5.839 -65.469 1.00 87.62 164 LEU A C 1
ATOM 1299 O O . LEU A 1 164 ? 24.368 6.695 -66.333 1.00 87.62 164 LEU A O 1
ATOM 1303 N N . GLY A 1 165 ? 25.214 5.166 -64.919 1.00 82.50 165 GLY A N 1
ATOM 1304 C CA . GLY A 1 165 ? 26.611 5.408 -65.271 1.00 82.50 165 GLY A CA 1
ATOM 1305 C C . GLY A 1 165 ? 27.075 6.810 -64.882 1.00 82.50 165 GLY A C 1
ATOM 1306 O O . GLY A 1 165 ? 27.805 7.445 -65.644 1.00 82.50 165 GLY A O 1
ATOM 1307 N N . VAL A 1 166 ? 26.626 7.313 -63.722 1.00 83.94 166 VAL A N 1
ATOM 1308 C CA . VAL A 1 166 ? 27.044 8.626 -63.209 1.00 83.94 166 VAL A CA 1
ATOM 1309 C C . VAL A 1 166 ? 28.565 8.640 -63.093 1.00 83.94 166 VAL A C 1
ATOM 1311 O O . VAL A 1 166 ? 29.154 7.883 -62.324 1.00 83.94 166 VAL A O 1
ATOM 1314 N N . ASN A 1 167 ? 29.201 9.492 -63.894 1.00 81.56 167 ASN A N 1
ATOM 1315 C CA . ASN A 1 167 ? 30.646 9.515 -64.040 1.00 81.56 167 ASN A CA 1
ATOM 1316 C C . ASN A 1 167 ? 31.236 10.771 -63.386 1.00 81.56 167 ASN A C 1
ATOM 1318 O O . ASN A 1 167 ? 30.885 11.893 -63.748 1.00 81.56 167 ASN A O 1
ATOM 1322 N N . LEU A 1 168 ? 32.169 10.572 -62.453 1.00 76.25 168 LEU A N 1
ATOM 1323 C CA . LEU A 1 168 ? 32.930 11.637 -61.791 1.00 76.25 168 LEU A CA 1
ATOM 1324 C C . LEU A 1 168 ? 34.239 11.981 -62.528 1.00 76.25 168 LEU A C 1
ATOM 1326 O O . LEU A 1 168 ? 35.030 12.782 -62.042 1.00 76.25 168 LEU A O 1
ATOM 1330 N N . SER A 1 169 ? 34.485 11.417 -63.716 1.00 75.25 169 SER A N 1
ATOM 1331 C CA . SER A 1 169 ? 35.745 11.581 -64.460 1.00 75.25 169 SER A CA 1
ATOM 1332 C C . SER A 1 169 ? 36.051 13.014 -64.897 1.00 75.25 169 SER A C 1
ATOM 1334 O O . SER A 1 169 ? 37.173 13.292 -65.305 1.00 75.25 169 SER A O 1
ATOM 1336 N N . LYS A 1 170 ? 35.067 13.920 -64.862 1.00 77.19 170 LYS A N 1
ATOM 1337 C CA . LYS A 1 170 ? 35.254 15.346 -65.173 1.00 77.19 170 LYS A CA 1
ATOM 1338 C C . LYS A 1 170 ? 35.483 16.210 -63.932 1.00 77.19 170 LYS A C 1
ATOM 1340 O O . LYS A 1 170 ? 35.395 17.429 -64.036 1.00 77.19 170 LYS A O 1
ATOM 1345 N N . PHE A 1 171 ? 35.751 15.610 -62.773 1.00 78.12 171 PHE A N 1
ATOM 1346 C CA . PHE A 1 171 ? 36.054 16.375 -61.572 1.00 78.12 171 PHE A CA 1
ATOM 1347 C C . PHE A 1 171 ? 37.385 17.130 -61.742 1.00 78.12 171 PHE A C 1
ATOM 1349 O O . PHE A 1 171 ? 38.426 16.489 -61.918 1.00 78.12 171 PHE A O 1
ATOM 1356 N N . PRO A 1 172 ? 37.389 18.476 -61.715 1.00 78.25 172 PRO A N 1
ATOM 1357 C CA . PRO A 1 172 ? 38.625 19.229 -61.820 1.00 78.25 172 PRO A CA 1
ATOM 1358 C C . PRO A 1 172 ? 39.396 19.075 -60.507 1.00 78.25 172 PRO A C 1
ATOM 1360 O O . PRO A 1 172 ? 38.979 19.593 -59.477 1.00 78.25 172 PRO A O 1
ATOM 1363 N N . PHE A 1 173 ? 40.551 18.410 -60.533 1.00 80.25 173 PHE A N 1
ATOM 1364 C CA . PHE A 1 173 ? 41.480 18.343 -59.392 1.00 80.25 173 PHE A CA 1
ATOM 1365 C C . PHE A 1 173 ? 42.226 19.677 -59.172 1.00 80.25 173 PHE A C 1
ATOM 1367 O O . PHE A 1 173 ? 43.432 19.710 -58.946 1.00 80.25 173 PHE A O 1
ATOM 1374 N N . SER A 1 174 ? 41.507 20.796 -59.272 1.00 85.69 174 SER A N 1
ATOM 1375 C CA . SER A 1 174 ? 41.999 22.122 -58.911 1.00 85.69 174 SER A CA 1
ATOM 1376 C C . SER A 1 174 ? 41.948 22.292 -57.396 1.00 85.69 174 SER A C 1
ATOM 1378 O O . SER A 1 174 ? 41.030 21.798 -56.735 1.00 85.69 174 SER A O 1
ATOM 1380 N N . LEU A 1 175 ? 42.895 23.056 -56.851 1.00 83.75 175 LEU A N 1
ATOM 1381 C CA . LEU A 1 175 ? 42.920 23.407 -55.433 1.00 83.75 175 LEU A CA 1
ATOM 1382 C C . LEU A 1 175 ? 41.596 24.054 -54.991 1.00 83.75 175 LEU A C 1
ATOM 1384 O O . LEU A 1 175 ? 41.072 23.704 -53.939 1.00 83.75 175 LEU A O 1
ATOM 1388 N N . SER A 1 176 ? 41.007 24.920 -55.823 1.00 83.44 176 SER A N 1
ATOM 1389 C CA . SER A 1 176 ? 39.719 25.568 -55.541 1.00 83.44 176 SER A CA 1
ATOM 1390 C C . SER A 1 176 ? 38.555 24.576 -55.455 1.00 83.44 176 SER A C 1
ATOM 1392 O O . SER A 1 176 ? 37.738 24.665 -54.544 1.00 83.44 176 SER A O 1
ATOM 1394 N N . ALA A 1 177 ? 38.498 23.586 -56.350 1.00 82.56 177 ALA A N 1
ATOM 1395 C CA . ALA A 1 177 ? 37.444 22.573 -56.359 1.00 82.56 177 ALA A CA 1
ATOM 1396 C C . ALA A 1 177 ? 37.535 21.640 -55.144 1.00 82.56 177 ALA A C 1
ATOM 1398 O O . ALA A 1 177 ? 36.513 21.300 -54.548 1.00 82.56 177 ALA A O 1
ATOM 1399 N N . ILE A 1 178 ? 38.753 21.261 -54.750 1.00 86.19 178 ILE A N 1
ATOM 1400 C CA . ILE A 1 178 ? 38.992 20.453 -53.551 1.00 86.19 178 ILE A CA 1
ATOM 1401 C C . ILE A 1 178 ? 38.598 21.243 -52.298 1.00 86.19 178 ILE A C 1
ATOM 1403 O O . ILE A 1 178 ? 37.852 20.725 -51.472 1.00 86.19 178 ILE A O 1
ATOM 1407 N N . VAL A 1 179 ? 39.035 22.502 -52.180 1.00 87.88 179 VAL A N 1
ATOM 1408 C CA . VAL A 1 179 ? 38.682 23.381 -51.052 1.00 87.88 179 VAL A CA 1
ATOM 1409 C C . VAL A 1 179 ? 37.170 23.600 -50.972 1.00 87.88 179 VAL A C 1
ATOM 1411 O O . VAL A 1 179 ? 36.617 23.536 -49.881 1.00 87.88 179 VAL A O 1
ATOM 1414 N N . PHE A 1 180 ? 36.483 23.763 -52.104 1.00 86.19 180 PHE A N 1
ATOM 1415 C CA . PHE A 1 180 ? 35.028 23.909 -52.148 1.00 86.19 180 PHE A CA 1
ATOM 1416 C C . PHE A 1 180 ? 34.285 22.651 -51.661 1.00 86.19 180 PHE A C 1
ATOM 1418 O O . PHE A 1 180 ? 33.413 22.746 -50.803 1.00 86.19 180 PHE A O 1
ATOM 1425 N N . HIS A 1 181 ? 34.648 21.454 -52.140 1.00 84.75 181 HIS A N 1
ATOM 1426 C CA . HIS A 1 181 ? 33.962 20.213 -51.739 1.00 84.75 181 HIS A CA 1
ATOM 1427 C C . HIS 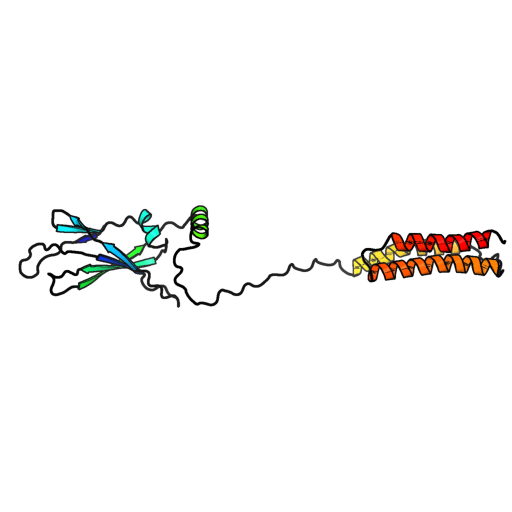A 1 181 ? 34.306 19.788 -50.303 1.00 84.75 181 HIS A C 1
ATOM 1429 O O . HIS A 1 181 ? 33.448 19.255 -49.598 1.00 84.75 181 HIS A O 1
ATOM 1435 N N . LEU A 1 182 ? 35.541 20.041 -49.854 1.00 86.56 182 LEU A N 1
ATOM 1436 C CA . LEU A 1 182 ? 35.935 19.842 -48.459 1.00 86.56 182 LEU A CA 1
ATOM 1437 C C . LEU A 1 182 ? 35.282 20.869 -47.531 1.00 86.56 182 LEU A C 1
ATOM 1439 O O . LEU A 1 182 ? 34.923 20.503 -46.418 1.00 86.56 182 LEU A O 1
ATOM 1443 N N . GLY A 1 183 ? 35.097 22.111 -47.986 1.00 86.00 183 GLY A N 1
ATOM 1444 C CA . GLY A 1 183 ? 34.338 23.144 -47.280 1.00 86.00 183 GLY A CA 1
ATOM 1445 C C . GLY A 1 183 ? 32.897 22.702 -47.054 1.00 86.00 183 GLY A C 1
ATOM 1446 O O . GLY A 1 183 ? 32.493 22.538 -45.906 1.00 86.00 183 GLY A O 1
ATOM 1447 N N . LEU A 1 184 ? 32.198 22.336 -48.132 1.00 84.88 184 LEU A N 1
ATOM 1448 C CA . LEU A 1 184 ? 30.814 21.868 -48.067 1.00 84.88 184 LEU A CA 1
ATOM 1449 C C . LEU A 1 184 ? 30.660 20.609 -47.202 1.00 84.88 184 LEU A C 1
ATOM 1451 O O . LEU A 1 184 ? 29.798 20.549 -46.324 1.00 84.88 184 LEU A O 1
ATOM 1455 N N . GLY A 1 185 ? 31.493 19.584 -47.414 1.00 85.75 185 GLY A N 1
ATOM 1456 C CA . GLY A 1 185 ? 31.441 18.354 -46.613 1.00 85.75 185 GLY A CA 1
ATOM 1457 C C . GLY A 1 185 ? 31.832 18.581 -45.147 1.00 85.75 185 GLY A C 1
ATOM 1458 O O . GLY A 1 185 ? 31.244 17.999 -44.229 1.00 85.75 185 GLY A O 1
ATOM 1459 N N . GLY A 1 186 ? 32.809 19.458 -44.920 1.00 87.88 186 GLY A N 1
ATOM 1460 C CA . GLY A 1 186 ? 33.276 19.875 -43.604 1.00 87.88 186 GLY A CA 1
ATOM 1461 C C . GLY A 1 186 ? 32.196 20.616 -42.828 1.00 87.88 186 GLY A C 1
ATOM 1462 O O . GLY A 1 186 ? 31.900 20.245 -41.697 1.00 87.88 186 GLY A O 1
ATOM 1463 N N . GLU A 1 187 ? 31.533 21.592 -43.444 1.00 81.00 187 GLU A N 1
ATOM 1464 C CA . GLU A 1 187 ? 30.436 22.332 -42.822 1.00 81.00 187 GLU A CA 1
ATOM 1465 C C . GLU A 1 187 ? 29.304 21.394 -42.388 1.00 81.00 187 GLU A C 1
ATOM 1467 O O . GLU A 1 187 ? 28.875 21.424 -41.232 1.00 81.00 187 GLU A O 1
ATOM 1472 N N . HIS A 1 188 ? 28.846 20.510 -43.277 1.00 84.06 188 HIS A N 1
ATOM 1473 C CA . HIS A 1 188 ? 27.742 19.601 -42.968 1.00 84.06 188 HIS A CA 1
ATOM 1474 C C . HIS A 1 188 ? 28.102 18.608 -41.852 1.00 84.06 188 HIS A C 1
ATOM 1476 O O . HIS A 1 188 ? 27.281 18.338 -40.972 1.00 84.06 188 HIS A O 1
ATOM 1482 N N . SER A 1 189 ? 29.334 18.090 -41.843 1.00 81.25 189 SER A N 1
ATOM 1483 C CA . SER A 1 189 ? 29.797 17.140 -40.821 1.00 81.25 189 SER A CA 1
ATOM 1484 C C . SER A 1 189 ? 30.021 17.795 -39.454 1.00 81.25 189 SER A C 1
ATOM 1486 O O . SER A 1 189 ? 29.600 17.241 -38.434 1.00 81.25 189 SER A O 1
ATOM 1488 N N . ILE A 1 190 ? 30.608 18.996 -39.421 1.00 83.56 190 ILE A N 1
ATOM 1489 C CA . ILE A 1 190 ? 30.817 19.772 -38.192 1.00 83.56 190 ILE A CA 1
ATOM 1490 C C . ILE A 1 190 ? 29.471 20.170 -37.588 1.00 83.56 190 ILE A C 1
ATOM 1492 O O . ILE A 1 190 ? 29.273 20.000 -36.383 1.00 83.56 190 ILE A O 1
ATOM 1496 N N . ASN A 1 191 ? 28.526 20.642 -38.405 1.00 80.69 191 ASN A N 1
ATOM 1497 C CA . ASN A 1 191 ? 27.189 20.999 -37.940 1.00 80.69 191 ASN A CA 1
ATOM 1498 C C . ASN A 1 191 ? 26.448 19.785 -37.373 1.00 80.69 191 ASN A C 1
ATOM 1500 O O . ASN A 1 191 ? 25.931 19.851 -36.259 1.00 80.69 191 ASN A O 1
ATOM 1504 N N . PHE A 1 192 ? 26.454 18.651 -38.078 1.00 82.50 192 PHE A N 1
ATOM 1505 C CA . PHE A 1 192 ? 25.794 17.434 -37.605 1.00 82.50 192 PHE A CA 1
ATOM 1506 C C . PHE A 1 192 ? 26.393 16.920 -36.283 1.00 82.50 192 PHE A C 1
ATOM 1508 O O . PHE A 1 192 ? 25.654 16.625 -35.342 1.00 82.50 192 PHE A O 1
ATOM 1515 N N . SER A 1 193 ? 27.727 16.888 -36.163 1.00 80.81 193 SER A N 1
ATOM 1516 C CA . SER A 1 193 ? 28.416 16.478 -34.930 1.00 80.81 193 SER A CA 1
ATOM 1517 C C . SER A 1 193 ? 28.177 17.451 -33.771 1.00 80.81 193 SER A C 1
ATOM 1519 O O . SER A 1 193 ? 27.987 17.020 -32.634 1.00 80.81 193 SER A O 1
ATOM 1521 N N . SER A 1 194 ? 28.169 18.758 -34.040 1.00 76.44 194 SER A N 1
ATOM 1522 C CA . SER A 1 194 ? 27.938 19.789 -33.020 1.00 76.44 194 SER A CA 1
ATOM 1523 C C . SER A 1 194 ? 26.506 19.742 -32.498 1.00 76.44 194 SER A C 1
ATOM 1525 O O . SER A 1 194 ? 26.285 19.840 -31.294 1.00 76.44 194 SER A O 1
ATOM 1527 N N . ILE A 1 195 ? 25.534 19.525 -33.388 1.00 74.44 195 ILE A N 1
ATOM 1528 C CA . ILE A 1 195 ? 24.122 19.351 -33.040 1.00 74.44 195 ILE A CA 1
ATOM 1529 C C . ILE A 1 195 ? 23.924 18.092 -32.192 1.00 74.44 195 ILE A C 1
ATOM 1531 O O . ILE A 1 195 ? 23.240 18.146 -31.172 1.00 74.44 195 ILE A O 1
ATOM 1535 N N . PHE A 1 196 ? 24.551 16.975 -32.567 1.00 77.00 196 PHE A N 1
ATOM 1536 C CA . PHE A 1 196 ? 24.484 15.739 -31.792 1.00 77.00 196 PHE A CA 1
ATOM 1537 C C . PHE A 1 196 ? 25.100 15.928 -30.398 1.00 77.00 196 PHE A C 1
ATOM 1539 O O . PHE A 1 196 ? 24.468 15.628 -29.389 1.00 77.00 196 PHE A O 1
ATOM 1546 N N . GLN A 1 197 ? 26.290 16.525 -30.311 1.00 74.00 197 GLN A N 1
ATOM 1547 C CA . GLN A 1 197 ? 26.954 16.788 -29.034 1.00 74.00 197 GLN A CA 1
ATOM 1548 C C . GLN A 1 197 ? 26.160 17.758 -28.142 1.00 74.00 197 GLN A C 1
ATOM 1550 O O . GLN A 1 197 ? 26.052 17.532 -26.934 1.00 74.00 197 GLN A O 1
ATOM 1555 N N . ALA A 1 198 ? 25.582 18.812 -28.727 1.00 69.31 198 ALA A N 1
ATOM 1556 C CA . ALA A 1 198 ? 24.738 19.771 -28.025 1.00 69.31 198 ALA A CA 1
ATOM 1557 C C . ALA A 1 198 ? 23.422 19.138 -27.557 1.00 69.31 198 ALA A C 1
ATOM 1559 O O . ALA A 1 198 ? 23.017 19.391 -26.433 1.00 69.31 198 ALA A O 1
ATOM 1560 N N . PHE A 1 199 ? 22.794 18.264 -28.347 1.00 72.88 199 PHE A N 1
ATOM 1561 C CA . PHE A 1 199 ? 21.599 17.520 -27.936 1.00 72.88 199 PHE A CA 1
ATOM 1562 C C . PHE A 1 199 ? 21.861 16.620 -26.714 1.00 72.88 199 PHE A C 1
ATOM 1564 O O . PHE A 1 199 ? 21.035 16.556 -25.799 1.00 72.88 199 PHE A O 1
ATOM 1571 N N . TYR A 1 200 ? 23.027 15.964 -26.670 1.00 68.88 200 TYR A N 1
ATOM 1572 C CA . TYR A 1 200 ? 23.421 15.102 -25.551 1.00 68.88 200 TYR A CA 1
ATOM 1573 C C . TYR A 1 200 ? 23.835 15.873 -24.289 1.00 68.88 200 TYR A C 1
ATOM 1575 O O . TYR A 1 200 ? 23.571 15.398 -23.187 1.00 68.88 200 TYR A O 1
ATOM 1583 N N . LEU A 1 201 ? 24.476 17.040 -24.423 1.00 70.50 201 LEU A N 1
ATOM 1584 C CA . LEU A 1 201 ? 24.956 17.827 -23.274 1.00 70.50 201 LEU A CA 1
ATOM 1585 C C . LEU A 1 201 ? 23.958 18.884 -22.787 1.00 70.50 201 LEU A C 1
ATOM 1587 O O . LEU A 1 201 ? 23.902 19.176 -21.597 1.00 70.50 201 LEU A O 1
ATOM 1591 N N . PHE A 1 202 ? 23.174 19.464 -23.692 1.00 65.44 202 PHE A N 1
ATOM 1592 C CA . PHE A 1 202 ? 22.308 20.608 -23.436 1.00 65.44 202 PHE A CA 1
ATOM 1593 C C . PHE A 1 202 ? 20.966 20.420 -24.152 1.00 65.44 202 PHE A C 1
ATOM 1595 O O . PHE A 1 202 ? 20.747 20.888 -25.267 1.00 65.44 202 PHE A O 1
ATOM 1602 N N . HIS A 1 203 ? 20.020 19.769 -23.478 1.00 62.41 203 HIS A N 1
ATOM 1603 C CA . HIS A 1 203 ? 18.666 19.511 -23.987 1.00 62.41 203 HIS A CA 1
ATOM 1604 C C . HIS A 1 203 ? 17.861 20.781 -24.378 1.00 62.41 203 HIS A C 1
ATOM 1606 O O . HIS A 1 203 ? 16.759 20.652 -24.905 1.00 62.41 203 HIS A O 1
ATOM 1612 N N . SER A 1 204 ? 18.359 22.004 -24.117 1.00 60.59 204 SER A N 1
ATOM 1613 C CA . SER A 1 204 ? 17.588 23.260 -24.190 1.00 60.59 204 SER A CA 1
ATOM 1614 C C . SER A 1 204 ? 18.147 24.388 -25.082 1.00 60.59 204 SER A C 1
ATOM 1616 O O . SER A 1 204 ? 17.451 25.385 -25.263 1.00 60.59 204 SER A O 1
ATOM 1618 N N . THR A 1 205 ? 19.341 24.282 -25.684 1.00 56.91 205 THR A N 1
ATOM 1619 C CA . THR A 1 205 ? 20.005 25.427 -26.375 1.00 56.91 205 THR A CA 1
ATOM 1620 C C . THR A 1 205 ? 20.078 25.324 -27.906 1.00 56.91 205 THR A C 1
ATOM 1622 O O . THR A 1 205 ? 20.908 25.966 -28.549 1.00 56.91 205 THR A O 1
ATOM 1625 N N . PHE A 1 206 ? 19.187 24.541 -28.511 1.00 59.91 206 PHE A N 1
ATOM 1626 C CA . PHE A 1 206 ? 19.241 24.139 -29.923 1.00 59.91 206 PHE A CA 1
ATOM 1627 C C . PHE A 1 206 ? 19.241 25.280 -30.979 1.00 59.91 206 PHE A C 1
ATOM 1629 O O . PHE A 1 206 ? 20.031 25.200 -31.918 1.00 59.91 206 PHE A O 1
ATOM 1636 N N . PRO A 1 207 ? 18.432 26.362 -30.883 1.00 58.50 207 PRO A N 1
ATOM 1637 C CA . PRO A 1 207 ? 18.258 27.277 -32.026 1.00 58.50 207 PRO A CA 1
ATOM 1638 C C . PRO A 1 207 ? 19.351 28.348 -32.189 1.00 58.50 207 PRO A C 1
ATOM 1640 O O . PRO A 1 207 ? 19.649 28.771 -33.302 1.00 58.50 207 PRO A O 1
ATOM 1643 N N . GLN A 1 208 ? 19.942 28.825 -31.089 1.00 58.34 208 GLN A N 1
ATOM 1644 C CA . GLN A 1 208 ? 20.796 30.027 -31.099 1.00 58.34 208 GLN A CA 1
ATOM 1645 C C . GLN A 1 208 ? 22.232 29.746 -31.561 1.00 58.34 208 GLN A C 1
ATOM 1647 O O . GLN A 1 208 ? 22.874 30.605 -32.164 1.00 58.34 208 GLN A O 1
ATOM 1652 N N . LEU A 1 209 ? 22.739 28.539 -31.295 1.00 57.50 209 LEU A N 1
ATOM 1653 C CA . LEU A 1 209 ? 24.098 28.160 -31.671 1.00 57.50 209 LEU A CA 1
ATOM 1654 C C . LEU A 1 209 ? 24.186 27.913 -33.188 1.00 57.50 209 LEU A C 1
ATOM 1656 O O . LEU A 1 209 ? 25.016 28.517 -33.859 1.00 57.50 209 LEU A O 1
ATOM 1660 N N . VAL A 1 210 ? 23.259 27.130 -33.749 1.00 59.91 210 VAL A N 1
ATOM 1661 C CA . VAL A 1 210 ? 23.235 26.760 -35.179 1.00 59.91 210 VAL A CA 1
ATOM 1662 C C . VAL A 1 210 ? 23.169 27.988 -36.097 1.00 59.91 210 VAL A C 1
ATOM 1664 O O . VAL A 1 210 ? 23.923 28.082 -37.063 1.00 59.91 210 VAL A O 1
ATOM 1667 N N . LEU A 1 211 ? 22.335 28.981 -35.766 1.00 59.62 211 LEU A N 1
ATOM 1668 C CA . LEU A 1 211 ? 22.208 30.204 -36.569 1.00 59.62 211 LEU A CA 1
ATOM 1669 C C . LEU A 1 211 ? 23.488 31.049 -36.579 1.00 59.62 211 LEU A C 1
ATOM 1671 O O . LEU A 1 211 ? 23.798 31.686 -37.583 1.00 59.62 211 LEU A O 1
ATOM 1675 N N . LYS A 1 212 ? 24.251 31.070 -35.483 1.00 61.56 212 LYS A N 1
ATOM 1676 C CA . LYS A 1 212 ? 25.473 31.879 -35.399 1.00 61.56 212 LYS A CA 1
ATOM 1677 C C . LYS A 1 212 ? 26.640 31.237 -36.155 1.00 61.56 212 LYS A C 1
ATOM 1679 O O . LYS A 1 212 ? 27.421 31.963 -36.761 1.00 61.56 212 LYS A O 1
ATOM 1684 N N . TYR A 1 213 ? 26.725 29.905 -36.164 1.00 60.34 213 TYR A N 1
ATOM 1685 C CA . TYR A 1 213 ? 27.759 29.167 -36.900 1.00 60.34 213 TYR A CA 1
ATOM 1686 C C . TYR A 1 213 ? 27.514 29.165 -38.418 1.00 60.34 213 TYR A C 1
ATOM 1688 O O . TYR A 1 213 ? 28.433 29.494 -39.169 1.00 60.34 213 TYR A O 1
ATOM 1696 N N . ASN A 1 214 ? 26.278 28.920 -38.869 1.00 63.84 214 ASN A N 1
ATOM 1697 C CA . ASN A 1 214 ? 25.948 28.908 -40.303 1.00 63.84 214 ASN A CA 1
ATOM 1698 C C . ASN A 1 214 ? 26.172 30.273 -40.982 1.00 63.84 214 ASN A C 1
ATOM 1700 O O . ASN A 1 214 ? 26.590 30.333 -42.134 1.00 63.84 214 ASN A O 1
ATOM 1704 N N . ASN A 1 215 ? 25.961 31.386 -40.268 1.00 62.66 215 ASN A N 1
ATOM 1705 C CA . ASN A 1 215 ? 26.193 32.728 -40.817 1.00 62.66 215 ASN A CA 1
ATOM 1706 C C . ASN A 1 215 ? 27.682 33.049 -41.051 1.00 62.66 215 ASN A C 1
ATOM 1708 O O . ASN A 1 215 ? 28.009 33.781 -41.982 1.00 62.66 215 ASN A O 1
ATOM 1712 N N . VAL A 1 216 ? 28.591 32.522 -40.223 1.00 62.62 216 VAL A N 1
ATOM 1713 C CA . VAL A 1 216 ? 30.037 32.779 -40.359 1.00 62.62 216 VAL A CA 1
ATOM 1714 C C . VAL A 1 216 ? 30.651 31.909 -41.456 1.00 62.62 216 VAL A C 1
ATOM 1716 O O . VAL A 1 216 ? 31.501 32.384 -42.206 1.00 62.62 216 VAL A O 1
ATOM 1719 N N . MET A 1 217 ? 30.204 30.658 -41.588 1.00 60.28 217 MET A N 1
ATOM 1720 C CA . MET A 1 217 ? 30.748 29.726 -42.582 1.00 60.28 217 MET A CA 1
ATOM 1721 C C . MET A 1 217 ? 30.180 29.963 -43.987 1.00 60.28 217 MET A C 1
ATOM 1723 O O . MET A 1 217 ? 30.959 30.018 -44.937 1.00 60.28 217 MET A O 1
ATOM 1727 N N . GLY A 1 218 ? 28.885 30.282 -44.124 1.00 62.22 218 GLY A N 1
ATOM 1728 C CA . GLY A 1 218 ? 28.305 30.683 -45.414 1.00 62.22 218 GLY A CA 1
ATOM 1729 C C . GLY A 1 218 ? 28.941 31.953 -46.002 1.00 62.22 218 GLY A C 1
ATOM 1730 O O . GLY A 1 218 ? 29.016 32.114 -47.223 1.00 62.22 218 GLY A O 1
ATOM 1731 N N . PHE A 1 219 ? 29.482 32.838 -45.156 1.00 63.25 219 PHE A N 1
ATOM 1732 C CA . PHE A 1 219 ? 30.290 33.979 -45.598 1.00 63.25 219 PHE A CA 1
ATOM 1733 C C . PHE A 1 219 ? 31.652 33.554 -46.185 1.00 63.25 219 PHE A C 1
ATOM 1735 O O . PHE A 1 219 ? 32.153 34.192 -47.107 1.00 63.25 219 PHE A O 1
ATOM 1742 N N . LEU A 1 220 ? 32.261 32.468 -45.704 1.00 58.81 220 LEU A N 1
ATOM 1743 C CA . LEU A 1 220 ? 33.524 31.951 -46.246 1.00 58.81 220 LEU A CA 1
ATOM 1744 C C . LEU A 1 220 ? 33.315 31.178 -47.560 1.00 58.81 220 LEU A C 1
ATOM 1746 O O . LEU A 1 220 ? 34.113 31.330 -48.487 1.00 58.81 220 LEU A O 1
ATOM 1750 N N . GLU A 1 221 ? 32.226 30.413 -47.683 1.00 59.97 221 GLU A N 1
ATOM 1751 C CA . GLU A 1 221 ? 31.905 29.669 -48.911 1.00 59.97 221 GLU A CA 1
ATOM 1752 C C . GLU A 1 221 ? 31.516 30.584 -50.082 1.00 59.97 221 GLU A C 1
ATOM 1754 O O . GLU A 1 221 ? 31.987 30.402 -51.208 1.00 59.97 221 GLU A O 1
ATOM 1759 N N . SER A 1 222 ? 30.715 31.620 -49.819 1.00 62.19 222 SER A N 1
ATOM 1760 C CA . SER A 1 222 ? 30.304 32.601 -50.836 1.00 62.19 222 SER A CA 1
ATOM 1761 C C . SER A 1 222 ? 31.487 33.376 -51.431 1.00 62.19 222 SER A C 1
ATOM 1763 O O . SER A 1 222 ? 31.491 33.666 -52.628 1.00 62.19 222 SER A O 1
ATOM 1765 N N . ASN A 1 223 ? 32.536 33.620 -50.640 1.00 59.59 223 ASN A N 1
ATOM 1766 C CA . ASN A 1 223 ? 33.778 34.227 -51.119 1.00 59.59 223 ASN A CA 1
ATOM 1767 C C . ASN A 1 223 ? 34.664 33.260 -51.932 1.00 59.59 223 ASN A C 1
ATOM 1769 O O . ASN A 1 223 ? 35.386 33.711 -52.819 1.00 59.59 223 ASN A O 1
ATOM 1773 N N . CYS A 1 224 ? 34.594 31.941 -51.703 1.00 54.41 224 CYS A N 1
ATOM 1774 C CA . CYS A 1 224 ? 35.289 30.960 -52.552 1.00 54.41 224 CYS A CA 1
ATOM 1775 C C . CYS A 1 224 ? 34.633 30.806 -53.934 1.00 54.41 224 CYS A C 1
ATOM 1777 O O . CYS A 1 224 ? 35.347 30.640 -54.921 1.00 54.41 224 CYS A O 1
ATOM 1779 N N . CYS A 1 225 ? 33.303 30.916 -54.031 1.00 53.56 225 CYS A N 1
ATOM 1780 C CA . CYS A 1 225 ? 32.591 30.936 -55.317 1.00 53.56 225 CYS A CA 1
ATOM 1781 C C . CYS A 1 225 ? 32.884 32.190 -56.161 1.00 53.56 225 CYS A C 1
ATOM 1783 O O . CYS A 1 225 ? 32.751 32.140 -57.379 1.00 53.56 225 CYS A O 1
ATOM 1785 N N . ALA A 1 226 ? 33.280 33.307 -55.542 1.00 51.03 226 ALA A N 1
ATOM 1786 C CA . ALA A 1 226 ? 33.538 34.572 -56.235 1.00 51.03 226 ALA A CA 1
ATOM 1787 C C . ALA A 1 226 ? 34.945 34.683 -56.865 1.00 51.03 226 ALA A C 1
ATOM 1789 O O . ALA A 1 226 ? 35.196 35.616 -57.623 1.00 51.03 226 ALA A O 1
ATOM 1790 N N . CYS A 1 227 ? 35.856 33.749 -56.563 1.00 46.47 227 CYS A N 1
ATOM 1791 C CA . CYS A 1 227 ? 37.250 33.747 -57.036 1.00 46.47 227 CYS A CA 1
ATOM 1792 C C . CYS A 1 227 ? 37.564 32.634 -58.063 1.00 46.47 227 CYS A C 1
ATOM 1794 O O . CYS A 1 227 ? 38.740 32.344 -58.297 1.00 46.47 227 CYS A O 1
ATOM 1796 N N . GLY A 1 228 ? 36.542 31.995 -58.643 1.00 37.94 228 GLY A N 1
ATOM 1797 C CA . GLY A 1 228 ? 36.664 30.956 -59.678 1.00 37.94 228 GLY A CA 1
ATOM 1798 C C . GLY A 1 228 ? 36.264 31.443 -61.061 1.00 37.94 228 GLY A C 1
ATOM 1799 O O . GLY A 1 228 ? 35.205 32.099 -61.155 1.00 37.94 228 GLY A O 1
#

Sequence (228 aa):
VMRFLLRDAANDKPIRVHQAFVRLSAVESSGNDKHLREVIFVAEPDPTNVYKFDMPVGSAAQTFGHQRGDYNIELIVGDAIISNPFQWNVAVVGLKFPERTGTDAAITDKTQGNKYQAITYTPKPEIKHMFREPEKRPPVFVSNLFTGLCLVPVLILFGLWAKLGVNLSKFPFSLSAIVFHLGLGGEHSINFSSIFQAFYLFHSTFPQLVLKYNNVMGFLESNCCACG

pLDDT: mean 77.59, std 15.11, range [37.94, 94.38]

InterPro domains:
  IPR008814 Dolichyl-diphosphooligosaccharide--protein glycosyltransferase subunit Swp1 [PTHR12640] (2-186)
  IPR055374 Ribophorin II, third domain [PF23860] (1-94)
  IPR056790 Ribophorin II, C-terminal domain [PF25147] (131-202)